Protein AF-A0A8G1VS84-F1 (afdb_monomer)

Organism: NCBI:txid1448319

Mean predicted aligned error: 12.12 Å

Solvent-accessible surface area (backbone atoms only — not comparable to full-atom values): 14771 Å² total; per-residue (Å²): 130,86,80,72,54,69,68,35,53,50,38,51,53,40,26,77,78,69,78,46,65,81,84,77,72,87,74,77,93,86,85,78,92,81,92,80,95,74,92,73,89,73,78,77,71,76,80,53,66,45,57,55,47,50,50,37,49,47,33,23,24,54,16,53,74,72,65,36,64,69,50,28,52,54,24,49,51,50,50,53,48,50,60,67,70,35,76,85,55,65,76,36,59,77,42,43,40,61,45,53,53,48,46,71,74,53,40,87,56,62,71,52,53,50,52,52,18,45,51,44,33,74,44,38,90,76,39,73,80,36,66,66,44,69,67,51,77,85,50,67,67,58,53,50,45,21,52,49,36,37,50,54,51,50,52,52,52,51,52,52,50,54,51,52,52,52,51,50,52,52,51,52,51,53,49,57,52,51,51,54,50,48,51,52,52,52,54,53,50,54,52,50,52,51,40,50,52,52,53,75,73,50,88,68,65,94,53,86,83,63,88,60,81,81,49,69,47,70,38,91,86,77,63,42,79,35,47,53,75,60,50,54,53,53,54,54,56,57,56,68,70,67,65,80,82,73,88,130

Structure (mmCIF, N/CA/C/O backbone):
data_AF-A0A8G1VS84-F1
#
_entry.id   AF-A0A8G1VS84-F1
#
loop_
_atom_site.group_PDB
_atom_site.id
_atom_site.type_symbol
_atom_site.label_atom_id
_atom_site.label_alt_id
_atom_site.label_comp_id
_atom_site.label_asym_id
_atom_site.label_entity_id
_atom_site.label_seq_id
_atom_site.pdbx_PDB_ins_code
_atom_site.Cartn_x
_atom_site.Cartn_y
_atom_site.Cartn_z
_atom_site.occupancy
_atom_site.B_iso_or_equiv
_atom_site.auth_seq_id
_atom_site.auth_comp_id
_atom_site.auth_asym_id
_atom_site.auth_atom_id
_atom_site.pdbx_PDB_model_num
ATOM 1 N N . MET A 1 1 ? 26.434 0.125 -33.623 1.00 40.19 1 MET A N 1
ATOM 2 C CA . MET A 1 1 ? 25.425 -0.830 -34.120 1.00 40.19 1 MET A CA 1
ATOM 3 C C . MET A 1 1 ? 24.884 -1.516 -32.894 1.00 40.19 1 MET A C 1
ATOM 5 O O . MET A 1 1 ? 25.667 -2.134 -32.181 1.00 40.19 1 MET A O 1
ATOM 9 N N . ASP A 1 2 ? 23.616 -1.275 -32.589 1.00 57.69 2 ASP A N 1
ATOM 10 C CA . ASP A 1 2 ? 23.022 -1.633 -31.305 1.00 57.69 2 ASP A CA 1
ATOM 11 C C . ASP A 1 2 ? 22.865 -3.150 -31.206 1.00 57.69 2 ASP A C 1
ATOM 13 O O . ASP A 1 2 ? 22.088 -3.771 -31.930 1.00 57.69 2 ASP A O 1
ATOM 17 N N . ASN A 1 3 ? 23.656 -3.760 -30.323 1.00 77.19 3 ASN A N 1
ATOM 18 C CA . ASN A 1 3 ? 23.590 -5.188 -30.045 1.00 77.19 3 ASN A CA 1
ATOM 19 C C . ASN A 1 3 ? 22.492 -5.434 -29.005 1.00 77.19 3 ASN A C 1
ATOM 21 O O . ASN A 1 3 ? 22.777 -5.644 -27.824 1.00 77.19 3 ASN A O 1
ATOM 25 N N . PHE A 1 4 ? 21.228 -5.385 -29.434 1.00 86.81 4 PHE A N 1
ATOM 26 C CA . PHE A 1 4 ? 20.127 -5.849 -28.593 1.00 86.81 4 PHE A CA 1
ATOM 27 C C . PHE A 1 4 ? 20.335 -7.320 -28.234 1.00 86.81 4 PHE A C 1
ATOM 29 O O . PHE A 1 4 ? 20.729 -8.137 -29.069 1.00 86.81 4 PHE A O 1
ATOM 36 N N . GLN A 1 5 ? 20.055 -7.672 -26.978 1.00 87.75 5 GLN A N 1
ATOM 37 C CA . GLN A 1 5 ? 20.167 -9.059 -26.546 1.00 87.75 5 GLN A CA 1
ATOM 38 C C . GLN A 1 5 ? 19.189 -9.943 -27.339 1.00 87.75 5 GLN A C 1
ATOM 40 O O . GLN A 1 5 ? 18.033 -9.544 -27.514 1.00 87.75 5 GLN A O 1
ATOM 45 N N . PRO A 1 6 ? 19.593 -11.159 -27.764 1.00 90.94 6 PRO A N 1
ATOM 46 C CA . PRO A 1 6 ? 18.734 -12.051 -28.545 1.00 90.94 6 PRO A CA 1
ATOM 47 C C . PRO A 1 6 ? 17.358 -12.299 -27.914 1.00 90.94 6 PRO A C 1
ATOM 49 O O . PRO A 1 6 ? 16.366 -12.403 -28.631 1.00 90.94 6 PRO A O 1
ATOM 52 N N . GLY A 1 7 ? 17.276 -12.329 -26.578 1.00 90.88 7 GLY A N 1
ATOM 53 C CA . GLY A 1 7 ? 16.010 -12.461 -25.851 1.00 90.88 7 GLY A CA 1
ATOM 54 C C . GLY A 1 7 ? 15.038 -11.299 -26.091 1.00 90.88 7 GLY A C 1
ATOM 55 O O . GLY A 1 7 ? 13.858 -11.534 -26.342 1.00 90.88 7 GLY A O 1
ATOM 56 N N . ALA A 1 8 ? 15.529 -10.055 -26.101 1.00 92.25 8 ALA A N 1
ATOM 57 C CA . ALA A 1 8 ? 14.705 -8.876 -26.373 1.00 92.25 8 ALA A CA 1
ATOM 58 C C . ALA A 1 8 ? 14.237 -8.840 -27.838 1.00 92.25 8 ALA A C 1
ATOM 60 O O . ALA A 1 8 ? 13.075 -8.544 -28.109 1.00 92.25 8 ALA A O 1
ATOM 61 N N . VAL A 1 9 ? 15.110 -9.227 -28.777 1.00 94.12 9 VAL A N 1
ATOM 62 C CA . VAL A 1 9 ? 14.760 -9.347 -30.204 1.00 94.12 9 VAL A CA 1
ATOM 63 C C . VAL A 1 9 ? 13.698 -10.426 -30.414 1.00 94.12 9 VAL A C 1
ATOM 65 O O . VAL A 1 9 ? 12.716 -10.200 -31.118 1.00 94.12 9 VAL A O 1
ATOM 68 N N . LYS A 1 10 ? 13.847 -11.586 -29.764 1.00 94.38 10 LYS A N 1
ATOM 69 C CA . LYS A 1 10 ? 12.850 -12.662 -29.811 1.00 94.38 10 LYS A CA 1
ATOM 70 C C . LYS A 1 10 ? 11.496 -12.188 -29.279 1.00 94.38 10 LYS A C 1
ATOM 72 O O . LYS A 1 10 ? 10.489 -12.454 -29.924 1.00 94.38 10 LYS A O 1
ATOM 77 N N . ALA A 1 11 ? 11.474 -11.469 -28.158 1.00 94.50 11 ALA A N 1
ATOM 78 C CA . ALA A 1 11 ? 10.245 -10.922 -27.583 1.00 94.50 11 ALA A CA 1
ATOM 79 C C . ALA A 1 11 ? 9.572 -9.885 -28.500 1.00 94.50 11 ALA A C 1
ATOM 81 O O . ALA A 1 11 ? 8.351 -9.903 -28.637 1.00 94.50 11 ALA A O 1
ATOM 82 N N . LEU A 1 12 ? 10.351 -9.026 -29.170 1.00 95.81 12 LEU A N 1
ATOM 83 C CA . LEU A 1 12 ? 9.831 -8.105 -30.185 1.00 95.81 12 LEU A CA 1
ATOM 84 C C . LEU A 1 12 ? 9.162 -8.868 -31.334 1.00 95.81 12 LEU A C 1
ATOM 86 O O . LEU A 1 12 ? 8.027 -8.568 -31.695 1.00 95.81 12 LEU A O 1
ATOM 90 N N . VAL A 1 13 ? 9.844 -9.873 -31.890 1.00 95.88 13 VAL A N 1
ATOM 91 C CA . VAL A 1 13 ? 9.295 -10.695 -32.977 1.00 95.88 13 VAL A CA 1
ATOM 92 C C . VAL A 1 13 ? 8.031 -11.421 -32.516 1.00 95.88 13 VAL A C 1
ATOM 94 O O . VAL A 1 13 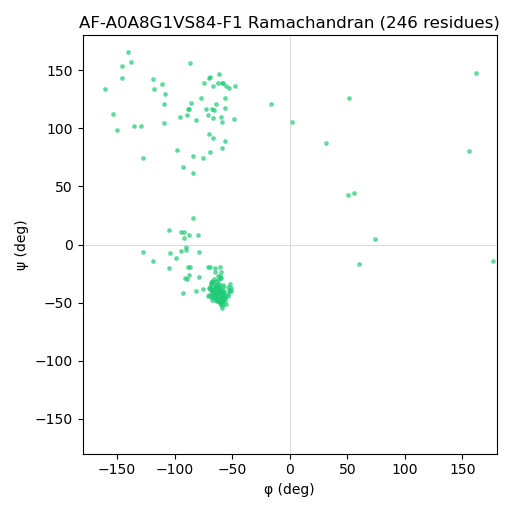? 7.011 -11.345 -33.191 1.00 95.88 13 VAL A O 1
ATOM 97 N N . GLU A 1 14 ? 8.062 -12.072 -31.353 1.00 95.38 14 GLU A N 1
ATOM 98 C CA . GLU A 1 14 ? 6.900 -12.750 -30.763 1.00 95.38 14 GLU A CA 1
ATOM 99 C C . GLU A 1 14 ? 5.695 -11.803 -30.654 1.00 95.38 14 GLU A C 1
ATOM 101 O O . GLU A 1 14 ? 4.588 -12.158 -31.072 1.00 95.38 14 GLU A O 1
ATOM 106 N N . TYR A 1 15 ? 5.925 -10.571 -30.192 1.00 96.94 15 TYR A N 1
ATOM 107 C CA . TYR A 1 15 ? 4.890 -9.551 -30.082 1.00 96.94 15 TYR A CA 1
ATOM 108 C C . TYR A 1 15 ? 4.288 -9.164 -31.431 1.00 96.94 15 TYR A C 1
ATOM 110 O O . TYR A 1 15 ? 3.067 -9.095 -31.552 1.00 96.94 15 TYR A O 1
ATOM 118 N N . LEU A 1 16 ? 5.113 -8.971 -32.463 1.00 96.06 16 LEU A N 1
ATOM 119 C CA . LEU A 1 16 ? 4.631 -8.613 -33.801 1.00 96.06 16 LEU A CA 1
ATOM 120 C C . LEU A 1 16 ? 3.733 -9.696 -34.422 1.00 96.06 16 LEU A C 1
ATOM 122 O O . LEU A 1 16 ? 2.829 -9.366 -35.187 1.00 96.06 16 LEU A O 1
ATOM 126 N N . TYR A 1 17 ? 3.955 -10.971 -34.090 1.00 96.38 17 TYR A N 1
ATOM 127 C CA . TYR A 1 17 ? 3.157 -12.081 -34.622 1.00 96.38 17 TYR A CA 1
ATOM 128 C C . TYR A 1 17 ? 1.946 -12.454 -33.762 1.00 96.38 17 TYR A C 1
ATOM 130 O O . TYR A 1 17 ? 0.961 -12.959 -34.299 1.00 96.38 17 TYR A O 1
ATOM 138 N N . THR A 1 18 ? 2.003 -12.246 -32.445 1.00 95.38 18 THR A N 1
ATOM 139 C CA . THR A 1 18 ? 0.983 -12.765 -31.512 1.00 95.38 18 THR A CA 1
ATOM 140 C C . THR A 1 18 ? 0.232 -11.683 -30.737 1.00 95.38 18 THR A C 1
ATOM 142 O O . THR A 1 18 ? -0.791 -11.975 -30.122 1.00 95.38 18 THR A O 1
ATOM 145 N N . GLY A 1 19 ? 0.721 -10.439 -30.740 1.00 92.88 19 GLY A N 1
ATOM 146 C CA . GLY A 1 19 ? 0.221 -9.356 -29.888 1.00 92.88 19 GLY A CA 1
ATOM 147 C C . GLY A 1 19 ? 0.629 -9.477 -28.413 1.00 92.88 19 GLY A C 1
ATOM 148 O O . GLY A 1 19 ? 0.201 -8.666 -27.594 1.00 92.88 19 GLY A O 1
ATOM 149 N N . GLY A 1 20 ? 1.450 -10.470 -28.059 1.00 91.12 20 GLY A N 1
ATOM 150 C CA . GLY A 1 20 ? 1.990 -10.678 -26.719 1.00 91.12 20 GLY A CA 1
ATOM 151 C C . GLY A 1 20 ? 3.447 -11.135 -26.759 1.00 91.12 20 GLY A C 1
ATOM 152 O O . GLY A 1 20 ? 3.970 -11.533 -27.789 1.00 91.12 20 GLY A O 1
ATOM 153 N N . TYR A 1 21 ? 4.126 -11.070 -25.623 1.00 91.25 21 TYR A N 1
ATOM 154 C CA . TYR A 1 21 ? 5.438 -11.696 -25.445 1.00 91.25 21 TYR A CA 1
ATOM 155 C C . TYR A 1 21 ? 5.458 -12.344 -24.067 1.00 91.25 21 TYR A C 1
ATOM 157 O O . TYR A 1 21 ? 4.672 -11.934 -23.210 1.00 91.25 21 TYR A O 1
ATOM 165 N N . GLY A 1 22 ? 6.299 -13.338 -23.791 1.00 75.31 22 GLY A N 1
ATOM 166 C CA . GLY A 1 22 ? 6.270 -13.944 -22.449 1.00 75.31 22 GLY A CA 1
ATOM 167 C C . GLY A 1 22 ? 7.181 -15.125 -22.185 1.00 75.31 22 GLY A C 1
ATOM 168 O O . GLY A 1 22 ? 7.420 -15.429 -21.020 1.00 75.31 22 GLY A O 1
ATOM 169 N N . SER A 1 23 ? 7.748 -15.743 -23.216 1.00 61.31 23 SER A N 1
ATOM 170 C CA . SER A 1 23 ? 8.717 -16.821 -23.033 1.00 61.31 23 SER A CA 1
ATOM 171 C C . SER A 1 23 ? 10.129 -16.267 -22.806 1.00 61.31 23 SER A C 1
ATOM 173 O O . SER A 1 23 ? 11.037 -16.538 -23.591 1.00 61.31 23 SER A O 1
ATOM 175 N N . LEU A 1 24 ? 10.331 -15.499 -21.729 1.00 63.31 24 LEU A N 1
ATOM 176 C CA . LEU A 1 24 ? 11.679 -15.117 -21.273 1.00 63.31 24 LEU A CA 1
ATOM 177 C C . LEU A 1 24 ? 12.372 -16.239 -20.478 1.00 63.31 24 LEU A C 1
ATOM 179 O O . LEU A 1 24 ? 13.451 -16.034 -19.938 1.00 63.31 24 LEU A O 1
ATOM 183 N N . SER A 1 25 ? 11.791 -17.445 -20.437 1.00 49.25 25 SER A N 1
ATOM 184 C CA . SER A 1 25 ? 12.472 -18.637 -19.935 1.00 49.25 25 SER A CA 1
ATOM 185 C C . SER A 1 25 ? 13.721 -18.910 -20.770 1.00 49.25 25 SER A C 1
ATOM 187 O O . SER A 1 25 ? 13.650 -19.289 -21.942 1.00 49.25 25 SER A O 1
ATOM 189 N N . THR A 1 26 ? 14.866 -18.695 -20.139 1.00 51.12 26 THR A N 1
ATOM 190 C CA . THR A 1 26 ? 16.193 -19.108 -20.572 1.00 51.12 26 THR A CA 1
ATOM 191 C C . THR A 1 26 ? 16.170 -20.583 -20.979 1.00 51.12 26 THR A C 1
ATOM 193 O O . THR A 1 26 ? 16.043 -21.468 -20.142 1.00 51.12 26 THR A O 1
ATOM 196 N N . SER A 1 27 ? 16.274 -20.852 -22.280 1.00 40.41 27 SER A N 1
ATOM 197 C CA . SER A 1 27 ? 16.895 -22.075 -22.797 1.00 40.41 27 SER A CA 1
ATOM 198 C C . SER A 1 27 ? 17.511 -21.779 -24.168 1.00 40.41 27 SER A C 1
ATOM 200 O O . SER A 1 27 ? 16.831 -21.597 -25.175 1.00 40.41 27 SER A O 1
ATOM 202 N N . ASP A 1 28 ? 18.819 -21.550 -24.101 1.00 41.84 28 ASP A N 1
ATOM 203 C CA . ASP A 1 28 ? 19.889 -22.174 -24.875 1.00 41.84 28 ASP A CA 1
ATOM 204 C C . ASP A 1 28 ? 19.827 -22.249 -26.407 1.00 41.84 28 ASP A C 1
ATOM 206 O O . ASP A 1 28 ? 18.935 -22.815 -27.032 1.00 41.84 28 ASP A O 1
ATOM 210 N N . ASN A 1 29 ? 20.915 -21.728 -26.986 1.00 47.56 29 ASN A N 1
ATOM 211 C CA . ASN A 1 29 ? 21.615 -22.207 -28.177 1.00 47.56 29 ASN A CA 1
ATOM 212 C C . ASN A 1 29 ? 20.995 -23.435 -28.863 1.00 47.56 29 ASN A C 1
ATOM 214 O O . ASN A 1 29 ? 21.228 -24.572 -28.460 1.00 47.56 29 ASN A O 1
ATOM 218 N N . ALA A 1 30 ? 20.336 -23.210 -29.997 1.00 38.06 30 ALA A N 1
ATOM 219 C CA . ALA A 1 30 ? 20.002 -24.273 -30.936 1.00 38.06 30 ALA A CA 1
ATOM 220 C C . ALA A 1 30 ? 20.484 -23.922 -32.349 1.00 38.06 30 ALA A C 1
ATOM 222 O O . ALA A 1 30 ? 19.699 -23.614 -33.240 1.00 38.06 30 ALA A O 1
ATOM 223 N N . VAL A 1 31 ? 21.800 -24.023 -32.552 1.00 42.06 31 VAL A N 1
ATOM 224 C CA . VAL A 1 31 ? 22.373 -24.508 -33.816 1.00 42.06 31 VAL A CA 1
ATOM 225 C C . VAL A 1 31 ? 23.491 -25.484 -33.453 1.00 42.06 31 VAL A C 1
ATOM 227 O O . VAL A 1 31 ? 24.576 -25.061 -33.068 1.00 42.06 31 VAL A O 1
ATOM 230 N N . GLY A 1 32 ? 23.230 -26.792 -33.551 1.00 37.03 32 GLY A N 1
ATOM 231 C CA . GLY A 1 32 ? 24.281 -27.804 -33.397 1.00 37.03 32 GLY A CA 1
ATOM 232 C C . GLY A 1 32 ? 23.808 -29.190 -32.964 1.00 37.03 32 GLY A C 1
ATOM 233 O O . GLY A 1 32 ? 23.907 -29.548 -31.803 1.00 37.03 32 GLY A O 1
ATOM 234 N N . VAL A 1 33 ? 23.311 -29.954 -33.934 1.00 43.44 33 VAL A N 1
ATOM 235 C CA . VAL A 1 33 ? 23.217 -31.426 -34.016 1.00 43.44 33 VAL A CA 1
ATOM 236 C C . VAL A 1 33 ? 24.100 -32.213 -33.020 1.00 43.44 33 VAL A C 1
ATOM 238 O O . VAL A 1 33 ? 25.320 -32.153 -33.117 1.00 43.44 33 VAL A O 1
ATOM 241 N N . SER A 1 34 ? 23.500 -33.045 -32.159 1.00 39.00 34 SER A N 1
ATOM 242 C CA . SER A 1 34 ? 23.641 -34.522 -32.142 1.00 39.00 34 SER A CA 1
ATOM 243 C C . SER A 1 34 ? 23.206 -35.125 -30.793 1.00 39.00 34 SER A C 1
ATOM 245 O O . SER A 1 34 ? 23.331 -34.516 -29.738 1.00 39.00 34 SER A O 1
ATOM 247 N N . GLN A 1 35 ? 22.658 -36.333 -30.865 1.00 48.06 35 GLN A N 1
ATOM 248 C CA . GLN A 1 35 ? 21.941 -37.079 -29.829 1.00 48.06 35 GLN A CA 1
ATOM 249 C C . GLN A 1 35 ? 22.852 -37.670 -28.737 1.00 48.06 35 GLN A C 1
ATOM 251 O O . GLN A 1 35 ? 23.825 -38.328 -29.083 1.00 48.06 35 GLN A O 1
ATOM 256 N N . THR A 1 36 ? 22.430 -37.597 -27.466 1.00 36.91 36 THR A N 1
ATOM 257 C CA . THR A 1 36 ? 22.561 -38.677 -26.455 1.00 36.91 36 THR A CA 1
ATOM 258 C C . THR A 1 36 ? 21.575 -38.451 -25.293 1.00 36.91 36 THR A C 1
ATOM 260 O O . THR A 1 36 ? 21.516 -37.330 -24.791 1.00 36.91 36 THR A O 1
ATOM 263 N N . PRO A 1 37 ? 20.828 -39.473 -24.822 1.00 46.97 37 PRO A N 1
ATOM 264 C CA . PRO A 1 37 ? 19.973 -39.373 -23.643 1.00 46.97 37 PRO A CA 1
ATOM 265 C C . PRO A 1 37 ? 20.716 -39.888 -22.401 1.00 46.97 37 PRO A C 1
ATOM 267 O O . PRO A 1 37 ? 20.966 -41.086 -22.271 1.00 46.97 37 PRO A O 1
ATOM 270 N N . SER A 1 38 ? 21.088 -38.999 -21.484 1.00 43.56 38 SER A N 1
ATOM 271 C CA . SER A 1 38 ? 21.491 -39.369 -20.122 1.00 43.56 38 SER A CA 1
ATOM 272 C C . SER A 1 38 ? 21.227 -38.203 -19.177 1.00 43.56 38 SER A C 1
ATOM 274 O O . SER A 1 38 ? 21.829 -37.143 -19.313 1.00 43.56 38 SER A O 1
ATOM 276 N N . ASP A 1 39 ? 20.268 -38.432 -18.283 1.00 48.09 39 ASP A N 1
ATOM 277 C CA . ASP A 1 39 ? 20.165 -37.931 -16.914 1.00 48.09 39 ASP A CA 1
ATOM 278 C C . ASP A 1 39 ? 20.760 -36.547 -16.635 1.00 48.09 39 ASP A C 1
ATOM 280 O O . ASP A 1 39 ? 21.879 -36.404 -16.148 1.00 48.09 39 ASP A O 1
ATOM 284 N N . LEU A 1 40 ? 19.942 -35.520 -16.856 1.00 44.22 40 LEU A N 1
ATOM 285 C CA . LEU A 1 40 ? 20.081 -34.237 -16.183 1.00 44.22 40 LEU A CA 1
ATOM 286 C C . LEU A 1 40 ? 18.715 -33.867 -15.610 1.00 44.22 40 LEU A C 1
ATOM 288 O O . LEU A 1 40 ? 17.821 -33.407 -16.321 1.00 44.22 40 LEU A O 1
ATOM 292 N N . GLU A 1 41 ? 18.565 -34.077 -14.303 1.00 45.75 41 GLU A N 1
ATOM 293 C CA . GLU A 1 41 ? 17.634 -33.312 -13.480 1.00 45.75 41 GLU A CA 1
ATOM 294 C C . GLU A 1 41 ? 18.027 -31.831 -13.590 1.00 45.75 41 GLU A C 1
ATOM 296 O O . GLU A 1 41 ? 18.757 -31.284 -12.766 1.00 45.75 41 GLU A O 1
ATOM 301 N N . SER A 1 42 ? 17.570 -31.168 -14.653 1.00 40.09 42 SER A N 1
ATOM 302 C CA . SER A 1 42 ? 17.511 -29.715 -14.706 1.00 40.09 42 SER A CA 1
ATOM 303 C C . SER A 1 42 ? 16.481 -29.280 -13.677 1.00 40.09 42 SER A C 1
ATOM 305 O O . SER A 1 42 ? 15.289 -29.180 -13.962 1.00 40.09 42 SER A O 1
ATOM 307 N N . SER A 1 43 ? 16.949 -29.010 -12.463 1.00 43.97 43 SER A N 1
ATOM 308 C CA . SER A 1 43 ? 16.277 -28.109 -11.541 1.00 43.97 43 SER A CA 1
ATOM 309 C C . SER A 1 43 ? 16.124 -26.764 -12.251 1.00 43.97 43 SER A C 1
ATOM 311 O O . SER A 1 43 ? 17.015 -25.916 -12.198 1.00 43.97 43 SER A O 1
ATOM 313 N N . SER A 1 44 ? 15.019 -26.593 -12.979 1.00 43.28 44 SER A N 1
ATOM 314 C CA . SER A 1 44 ? 14.625 -25.325 -13.575 1.00 43.28 44 SER A CA 1
ATOM 315 C C . SER A 1 44 ? 14.224 -24.396 -12.432 1.00 43.28 44 SER A C 1
ATOM 317 O O . SER A 1 44 ? 13.045 -24.264 -12.097 1.00 43.28 44 SER A O 1
ATOM 319 N N . SER A 1 45 ? 15.215 -23.809 -11.761 1.00 57.22 45 SER A N 1
ATOM 320 C CA . SER A 1 45 ? 14.974 -22.696 -10.856 1.00 57.22 45 SER A CA 1
ATOM 321 C C . SER A 1 45 ? 14.274 -21.624 -11.678 1.00 57.22 45 SER A C 1
ATOM 323 O O . SER A 1 45 ? 14.818 -21.164 -12.685 1.00 57.22 45 SER A O 1
ATOM 325 N N . SER A 1 46 ? 13.045 -21.284 -11.296 1.00 62.12 46 SER A N 1
ATOM 326 C CA . SER A 1 46 ? 12.323 -20.164 -11.889 1.00 62.12 46 SER A CA 1
ATOM 327 C C . SER A 1 46 ? 13.246 -18.941 -11.937 1.00 62.12 46 SER A C 1
ATOM 329 O O . SER A 1 46 ? 13.957 -18.709 -10.954 1.00 62.12 46 SER A O 1
ATOM 331 N N . PRO A 1 47 ? 13.275 -18.189 -13.050 1.00 67.56 47 PRO A N 1
ATOM 332 C CA . PRO A 1 47 ? 14.155 -17.036 -13.180 1.00 67.56 47 PRO A CA 1
ATOM 333 C C . PRO A 1 47 ? 13.926 -16.054 -12.028 1.00 67.56 47 PRO A C 1
ATOM 335 O O . PRO A 1 47 ? 12.783 -15.791 -11.652 1.00 67.56 47 PRO A O 1
ATOM 338 N N . ASP A 1 48 ? 15.025 -15.546 -11.469 1.00 84.12 48 ASP A N 1
ATOM 339 C CA . ASP A 1 48 ? 15.008 -14.568 -10.383 1.00 84.12 48 ASP A CA 1
ATOM 340 C C . ASP A 1 48 ? 14.235 -13.305 -10.807 1.00 84.12 48 ASP A C 1
ATOM 342 O O . ASP A 1 48 ? 14.374 -12.823 -11.938 1.00 84.12 48 ASP A O 1
ATOM 346 N N . THR A 1 49 ? 13.432 -12.758 -9.894 1.00 86.25 49 THR A N 1
ATOM 347 C CA . THR A 1 49 ? 12.608 -11.553 -10.077 1.00 86.25 49 THR A CA 1
ATOM 348 C C . THR A 1 49 ? 13.447 -10.385 -10.604 1.00 86.25 49 THR A C 1
ATOM 350 O O . THR A 1 49 ? 13.014 -9.665 -11.502 1.00 86.25 49 THR A O 1
ATOM 353 N N . ALA A 1 50 ? 14.683 -10.232 -10.118 1.00 86.44 50 ALA A N 1
ATOM 354 C CA . ALA A 1 50 ? 15.622 -9.225 -10.611 1.00 86.44 50 ALA A CA 1
ATOM 355 C C . ALA A 1 50 ? 15.953 -9.384 -12.107 1.00 86.44 50 ALA A C 1
ATOM 357 O O . ALA A 1 50 ? 16.003 -8.405 -12.854 1.00 86.44 50 ALA A O 1
ATOM 358 N N . THR A 1 51 ? 16.144 -10.626 -12.559 1.00 88.56 51 THR A N 1
ATOM 359 C CA . THR A 1 51 ? 16.454 -10.931 -13.964 1.00 88.56 51 THR A CA 1
ATOM 360 C C . THR A 1 51 ? 15.247 -10.638 -14.850 1.00 88.56 51 THR A C 1
ATOM 362 O O . THR A 1 51 ? 15.378 -9.980 -15.881 1.00 88.56 51 THR A O 1
ATOM 365 N N . LEU A 1 52 ? 14.052 -11.037 -14.402 1.00 90.00 52 LEU A N 1
ATOM 366 C CA . LEU A 1 52 ? 12.800 -10.752 -15.104 1.00 90.00 52 LEU A CA 1
ATOM 367 C C . LEU A 1 52 ? 12.540 -9.249 -15.255 1.00 90.00 52 LEU A C 1
ATOM 369 O O . LEU A 1 52 ? 12.094 -8.812 -16.320 1.00 90.00 52 LEU A O 1
ATOM 373 N N . LEU A 1 53 ? 12.844 -8.453 -14.223 1.00 90.56 53 LEU A N 1
ATOM 374 C CA . LEU A 1 53 ? 12.738 -6.995 -14.280 1.00 90.56 53 LEU A CA 1
ATOM 375 C C . LEU A 1 53 ? 13.617 -6.434 -15.403 1.00 90.56 53 LEU A C 1
ATOM 377 O O . LEU A 1 53 ? 13.114 -5.747 -16.294 1.00 90.56 53 LEU A O 1
ATOM 381 N N . LEU A 1 54 ? 14.910 -6.766 -15.391 1.00 90.31 54 LEU A N 1
ATOM 382 C CA . LEU A 1 54 ? 15.862 -6.278 -16.391 1.00 90.31 54 LEU A CA 1
ATOM 383 C C . LEU A 1 54 ? 15.486 -6.724 -17.808 1.00 90.31 54 LEU A C 1
ATOM 385 O O . LEU A 1 54 ? 15.593 -5.935 -18.748 1.00 90.31 54 LEU A O 1
ATOM 389 N N . ASP A 1 55 ? 15.000 -7.952 -17.978 1.00 91.50 55 ASP A N 1
ATOM 390 C CA . ASP A 1 55 ? 14.573 -8.437 -19.287 1.00 91.50 55 ASP A CA 1
ATOM 391 C C . ASP A 1 55 ? 13.339 -7.694 -19.803 1.00 91.50 55 ASP A C 1
ATOM 393 O O . ASP A 1 55 ? 13.307 -7.298 -20.968 1.00 91.50 55 ASP A O 1
ATOM 397 N N . HIS A 1 56 ? 12.344 -7.418 -18.955 1.00 93.25 56 HIS A N 1
ATOM 398 C CA . HIS A 1 56 ? 11.204 -6.593 -19.356 1.00 93.25 56 HIS A CA 1
ATOM 399 C C . HIS A 1 56 ? 11.604 -5.158 -19.706 1.00 93.25 56 HIS A C 1
ATOM 401 O O . HIS A 1 56 ? 11.051 -4.594 -20.648 1.00 93.25 56 HIS A O 1
ATOM 407 N N . MET A 1 57 ? 12.597 -4.584 -19.027 1.00 91.56 57 MET A N 1
ATOM 408 C CA . MET A 1 57 ? 13.111 -3.255 -19.369 1.00 91.56 57 MET A CA 1
ATOM 409 C C . MET A 1 57 ? 13.855 -3.241 -20.701 1.00 91.56 57 MET A C 1
ATOM 411 O O . MET A 1 57 ? 13.677 -2.319 -21.491 1.00 91.56 57 MET A O 1
ATOM 415 N N . ARG A 1 58 ? 14.629 -4.288 -21.006 1.00 92.62 58 ARG A N 1
ATOM 416 C CA . ARG A 1 58 ? 15.248 -4.455 -22.331 1.00 92.62 58 ARG A CA 1
ATOM 417 C C . ARG A 1 58 ? 14.198 -4.600 -23.430 1.00 92.62 58 ARG A C 1
ATOM 419 O O . ARG A 1 58 ? 14.377 -4.053 -24.514 1.00 92.62 58 ARG A O 1
ATOM 426 N N . VAL A 1 59 ? 13.104 -5.314 -23.152 1.00 94.25 59 VAL A N 1
ATOM 427 C CA . VAL A 1 59 ? 11.963 -5.418 -24.075 1.00 94.25 59 VAL A CA 1
ATOM 428 C C . VAL A 1 59 ? 11.259 -4.068 -24.249 1.00 94.25 59 VAL A C 1
ATOM 430 O O . VAL A 1 59 ? 10.873 -3.724 -25.364 1.00 94.25 59 VAL A O 1
ATOM 433 N N . ASN A 1 60 ? 11.133 -3.268 -23.188 1.00 95.00 60 ASN A N 1
ATOM 434 C CA . ASN A 1 60 ? 10.637 -1.900 -23.316 1.00 95.00 60 ASN A CA 1
ATOM 435 C C . ASN A 1 60 ? 11.570 -1.056 -24.202 1.00 95.00 60 ASN A C 1
ATOM 437 O O . ASN A 1 60 ? 11.094 -0.451 -25.154 1.00 95.00 60 ASN A O 1
ATOM 441 N N . ALA A 1 61 ? 12.882 -1.090 -23.954 1.00 92.88 61 ALA A N 1
ATOM 442 C CA . ALA A 1 61 ? 13.872 -0.313 -24.701 1.00 92.88 61 ALA A CA 1
ATOM 443 C C . ALA A 1 61 ? 13.913 -0.663 -26.200 1.00 92.88 61 ALA A C 1
ATOM 445 O O . ALA A 1 61 ? 13.952 0.229 -27.042 1.00 92.88 61 ALA A O 1
ATOM 446 N N . ILE A 1 62 ? 13.853 -1.951 -26.568 1.00 94.12 62 ILE A N 1
ATOM 447 C CA . ILE A 1 62 ? 13.771 -2.337 -27.989 1.00 94.12 62 ILE A CA 1
ATOM 448 C C . ILE A 1 62 ? 12.421 -1.930 -28.608 1.00 94.12 62 ILE A C 1
ATOM 450 O O . ILE A 1 62 ? 12.365 -1.578 -29.785 1.00 94.12 62 ILE A O 1
ATOM 454 N N . GLY A 1 63 ? 11.339 -1.946 -27.821 1.00 94.25 63 GLY A N 1
ATOM 455 C CA . GLY A 1 63 ? 10.036 -1.427 -28.230 1.00 94.25 63 GLY A CA 1
ATOM 456 C C . GLY A 1 63 ? 10.070 0.075 -28.507 1.00 94.25 63 GLY A C 1
ATOM 457 O O . GLY A 1 63 ? 9.533 0.499 -29.523 1.00 94.25 63 GLY A O 1
ATOM 458 N N . ASP A 1 64 ? 10.743 0.851 -27.658 1.00 94.19 64 ASP A N 1
ATOM 459 C CA . ASP A 1 64 ? 10.953 2.294 -27.828 1.00 94.19 64 ASP A CA 1
ATOM 460 C C . ASP A 1 64 ? 11.778 2.593 -29.085 1.00 94.19 64 ASP A C 1
ATOM 462 O O . ASP A 1 64 ? 11.348 3.349 -29.957 1.00 94.19 64 ASP A O 1
ATOM 466 N N . TYR A 1 65 ? 12.899 1.887 -29.262 1.00 93.69 65 TYR A N 1
ATOM 467 C CA . TYR A 1 65 ? 13.778 2.045 -30.423 1.00 93.69 65 TYR A CA 1
ATOM 468 C C . TYR A 1 65 ? 13.057 1.841 -31.765 1.00 93.69 65 TYR A C 1
ATOM 470 O O . TYR A 1 65 ? 13.242 2.620 -32.700 1.00 93.69 65 TYR A O 1
ATOM 478 N N . TYR A 1 66 ? 12.229 0.796 -31.869 1.00 94.94 66 TYR A N 1
ATOM 479 C CA . TYR A 1 66 ? 11.453 0.500 -33.080 1.00 94.94 66 TYR A CA 1
ATOM 480 C C . TYR A 1 66 ? 10.049 1.126 -33.085 1.00 94.94 66 TYR A C 1
ATOM 482 O O . TYR A 1 66 ? 9.282 0.857 -34.009 1.00 94.94 66 TYR A O 1
ATOM 490 N N . GLN A 1 67 ? 9.711 1.952 -32.088 1.00 95.19 67 GLN A N 1
ATOM 491 C CA . GLN A 1 67 ? 8.424 2.647 -31.959 1.00 95.19 67 GLN A CA 1
ATOM 492 C C . GLN A 1 67 ? 7.209 1.700 -31.978 1.00 95.19 67 GLN A C 1
ATOM 494 O O . GLN A 1 67 ? 6.198 1.938 -32.638 1.00 95.19 67 GLN A O 1
ATOM 499 N N . VAL A 1 68 ? 7.309 0.587 -31.248 1.00 96.56 68 VAL A N 1
ATOM 500 C CA . VAL A 1 68 ? 6.232 -0.398 -31.080 1.00 96.56 68 VAL A CA 1
ATOM 501 C C . VAL A 1 68 ? 5.505 -0.135 -29.758 1.00 96.56 68 VAL A C 1
ATOM 503 O O . VAL A 1 68 ? 5.746 -0.799 -28.747 1.00 96.56 68 VAL A O 1
ATOM 506 N N . ASP A 1 69 ? 4.579 0.827 -29.769 1.00 95.75 69 ASP A N 1
ATOM 507 C CA . ASP A 1 69 ? 3.849 1.306 -28.578 1.00 95.75 69 ASP A CA 1
ATOM 508 C C . ASP A 1 69 ? 3.176 0.195 -27.766 1.00 95.75 69 ASP A C 1
ATOM 510 O O . ASP A 1 69 ? 3.192 0.186 -26.529 1.00 95.75 69 ASP A O 1
ATOM 514 N N . GLY A 1 70 ? 2.594 -0.780 -28.465 1.00 95.75 70 GLY A N 1
ATOM 515 C CA . GLY A 1 70 ? 1.933 -1.914 -27.834 1.00 95.75 70 GLY A CA 1
ATOM 516 C C . GLY A 1 70 ? 2.899 -2.790 -27.026 1.00 95.75 70 GLY A C 1
ATOM 517 O O . GLY A 1 70 ? 2.546 -3.254 -25.939 1.00 95.75 70 GLY A O 1
ATOM 518 N N . LEU A 1 71 ? 4.135 -2.961 -27.507 1.00 95.75 71 LEU A N 1
ATOM 519 C CA . LEU A 1 71 ? 5.171 -3.731 -26.818 1.00 95.75 71 LEU A CA 1
ATOM 520 C C . LEU A 1 71 ? 5.670 -2.986 -25.581 1.00 95.75 71 LEU A C 1
ATOM 522 O O . LEU A 1 71 ? 5.772 -3.579 -24.508 1.00 95.75 71 LEU A O 1
ATOM 526 N N . MET A 1 72 ? 5.915 -1.680 -25.714 1.00 95.19 72 MET A N 1
ATOM 527 C CA . MET A 1 72 ? 6.280 -0.821 -24.588 1.00 95.19 72 MET A CA 1
ATOM 528 C C . MET A 1 72 ? 5.224 -0.862 -23.481 1.00 95.19 72 MET A C 1
ATOM 530 O O . MET A 1 72 ? 5.547 -1.042 -22.306 1.00 95.19 72 MET A O 1
ATOM 534 N N . THR A 1 73 ? 3.949 -0.759 -23.864 1.00 95.12 73 THR A N 1
ATOM 535 C CA . THR A 1 73 ? 2.813 -0.828 -22.939 1.00 95.12 73 THR A CA 1
ATOM 536 C C . THR A 1 73 ? 2.742 -2.186 -22.248 1.00 95.12 73 THR A C 1
ATOM 538 O O . THR A 1 73 ? 2.625 -2.246 -21.022 1.00 95.12 73 THR A O 1
ATOM 541 N N . ALA A 1 74 ? 2.863 -3.280 -23.006 1.00 94.75 74 ALA A N 1
ATOM 542 C CA . ALA A 1 74 ? 2.873 -4.631 -22.454 1.00 94.75 74 ALA A CA 1
ATOM 543 C C . ALA A 1 74 ? 4.044 -4.835 -21.477 1.00 94.75 74 ALA A C 1
ATOM 545 O O . ALA A 1 74 ? 3.872 -5.448 -20.422 1.00 94.75 74 ALA A O 1
ATOM 546 N N . ALA A 1 75 ? 5.217 -4.277 -21.783 1.00 94.75 75 ALA A N 1
ATOM 547 C CA . ALA A 1 75 ? 6.375 -4.343 -20.902 1.00 94.75 75 ALA A CA 1
ATOM 548 C C . ALA A 1 75 ? 6.186 -3.562 -19.609 1.00 94.75 75 ALA A C 1
ATOM 550 O O . ALA A 1 75 ? 6.406 -4.104 -18.525 1.00 94.75 75 ALA A O 1
ATOM 551 N N . ASN A 1 76 ? 5.672 -2.341 -19.705 1.00 94.56 76 ASN A N 1
ATOM 552 C CA . ASN A 1 76 ? 5.350 -1.516 -18.548 1.00 94.56 76 ASN A CA 1
ATOM 553 C C . ASN A 1 76 ? 4.322 -2.199 -17.631 1.00 94.56 76 ASN A C 1
ATOM 555 O O . ASN A 1 76 ? 4.481 -2.193 -16.411 1.00 94.56 76 ASN A O 1
ATOM 559 N N . GLN A 1 77 ? 3.300 -2.849 -18.197 1.00 94.19 77 GLN A N 1
ATOM 560 C CA . GLN A 1 77 ? 2.319 -3.620 -17.424 1.00 94.19 77 GLN A CA 1
ATOM 561 C C . GLN A 1 77 ? 2.959 -4.790 -16.674 1.00 94.19 77 GLN A C 1
ATOM 563 O O . GLN A 1 77 ? 2.649 -5.015 -15.504 1.00 94.19 77 GLN A O 1
ATOM 568 N N . LYS A 1 78 ? 3.876 -5.519 -17.313 1.00 92.75 78 LYS A N 1
ATOM 569 C CA . LYS A 1 78 ? 4.571 -6.636 -16.665 1.00 92.75 78 LYS A CA 1
ATOM 570 C C . LYS A 1 78 ? 5.528 -6.187 -15.573 1.00 92.75 78 LYS A C 1
ATOM 572 O O . LYS A 1 78 ? 5.596 -6.850 -14.546 1.00 92.75 78 LYS A O 1
ATOM 577 N N . ILE A 1 79 ? 6.211 -5.058 -15.753 1.00 91.94 79 ILE A N 1
ATOM 578 C CA . ILE A 1 79 ? 7.067 -4.458 -14.719 1.00 91.94 79 ILE A CA 1
ATOM 579 C C . ILE A 1 79 ? 6.226 -4.058 -13.501 1.00 91.94 79 ILE A C 1
ATOM 581 O O . ILE A 1 79 ? 6.579 -4.406 -12.374 1.00 91.94 79 ILE A O 1
ATOM 585 N N . LYS A 1 80 ? 5.070 -3.410 -13.720 1.00 91.50 80 LYS A N 1
ATOM 586 C CA . LYS A 1 80 ? 4.114 -3.097 -12.643 1.00 91.50 80 LYS A CA 1
ATOM 587 C C . LYS A 1 80 ? 3.649 -4.357 -11.914 1.00 91.50 80 LYS A C 1
ATOM 589 O O . LYS A 1 80 ? 3.714 -4.416 -10.689 1.00 91.50 80 LYS A O 1
ATOM 594 N N . HIS A 1 81 ? 3.234 -5.378 -12.662 1.00 90.12 81 HIS A N 1
ATOM 595 C CA . HIS A 1 81 ? 2.771 -6.635 -12.082 1.00 90.12 81 HIS A CA 1
ATOM 596 C C . HIS A 1 81 ? 3.870 -7.342 -11.280 1.00 90.12 81 HIS A C 1
ATOM 598 O O . HIS A 1 81 ? 3.609 -7.839 -10.186 1.00 90.12 81 HIS A O 1
ATOM 604 N N . LEU A 1 82 ? 5.102 -7.372 -11.798 1.00 88.75 82 LEU A N 1
ATOM 605 C CA . LEU A 1 82 ? 6.248 -7.964 -11.112 1.00 88.75 82 LEU A CA 1
ATOM 606 C C . LEU A 1 82 ? 6.415 -7.326 -9.729 1.00 88.75 82 LEU A C 1
ATOM 608 O O . LEU A 1 82 ? 6.374 -8.041 -8.732 1.00 88.75 82 LEU A O 1
ATOM 612 N N . HIS A 1 83 ? 6.442 -5.992 -9.678 1.00 85.81 83 HIS A N 1
ATOM 613 C CA . HIS A 1 83 ? 6.526 -5.218 -8.441 1.00 85.81 83 HIS A CA 1
ATOM 614 C C . HIS A 1 83 ? 5.360 -5.489 -7.468 1.00 85.81 83 HIS A C 1
ATOM 616 O O . HIS A 1 83 ? 5.561 -5.655 -6.263 1.00 85.81 83 HIS A O 1
ATOM 622 N N . GLU A 1 84 ? 4.124 -5.549 -7.969 1.00 87.62 84 GLU A N 1
ATOM 623 C CA . GLU A 1 84 ? 2.938 -5.800 -7.140 1.00 87.62 84 GLU A CA 1
ATOM 624 C C . GLU A 1 84 ? 2.892 -7.225 -6.573 1.00 87.62 84 GLU A C 1
ATOM 626 O O . GLU A 1 84 ? 2.426 -7.424 -5.446 1.00 87.62 84 GLU A O 1
ATOM 631 N N . SER A 1 85 ? 3.385 -8.202 -7.336 1.00 84.56 85 SER A N 1
ATOM 632 C CA . SER A 1 85 ? 3.440 -9.614 -6.947 1.00 84.56 85 SER A CA 1
ATOM 633 C C . SER A 1 85 ? 4.598 -9.926 -5.990 1.00 84.56 85 SER A C 1
ATOM 635 O O . SER A 1 85 ? 4.471 -10.798 -5.131 1.00 84.56 85 SER A O 1
ATOM 637 N N . SER A 1 86 ? 5.691 -9.161 -6.052 1.00 77.56 86 SER A N 1
ATOM 638 C CA . SER A 1 86 ? 6.904 -9.350 -5.248 1.00 77.56 86 SER A CA 1
ATOM 639 C C . SER A 1 86 ? 6.838 -8.725 -3.846 1.00 77.56 86 SER A C 1
ATOM 641 O O . SER A 1 86 ? 7.866 -8.439 -3.244 1.00 77.56 86 SER A O 1
ATOM 643 N N . LYS A 1 87 ? 5.649 -8.488 -3.274 1.00 75.56 87 LYS A N 1
ATOM 644 C CA . LYS A 1 87 ? 5.530 -7.849 -1.942 1.00 75.56 87 LYS A CA 1
ATOM 645 C C . LYS A 1 87 ? 6.230 -8.624 -0.818 1.00 75.56 87 LYS A C 1
ATOM 647 O O . LYS A 1 87 ? 6.638 -8.012 0.166 1.00 75.56 87 LYS A O 1
ATOM 652 N N . ALA A 1 88 ? 6.340 -9.946 -0.948 1.00 74.12 88 ALA A N 1
ATOM 653 C CA . ALA A 1 88 ? 7.011 -10.804 0.029 1.00 74.12 88 ALA A CA 1
ATOM 654 C C . ALA A 1 88 ? 8.514 -10.982 -0.249 1.00 74.12 88 ALA A C 1
ATOM 656 O O . ALA A 1 88 ? 9.282 -11.159 0.694 1.00 74.12 88 ALA A O 1
ATOM 657 N N . ASP A 1 89 ? 8.930 -10.916 -1.517 1.00 80.50 89 ASP A N 1
ATOM 658 C CA . ASP A 1 89 ? 10.319 -11.091 -1.942 1.00 80.50 89 ASP A CA 1
ATOM 659 C C . ASP A 1 89 ? 10.912 -9.757 -2.415 1.00 80.50 89 ASP A C 1
ATOM 661 O O . ASP A 1 89 ? 10.622 -9.273 -3.508 1.00 80.50 89 ASP A O 1
ATOM 665 N N . LYS A 1 90 ? 11.757 -9.158 -1.571 1.00 82.38 90 LYS A N 1
ATOM 666 C CA . LYS A 1 90 ? 12.437 -7.884 -1.847 1.00 82.38 90 LYS A CA 1
ATOM 667 C C . LYS A 1 90 ? 13.814 -8.055 -2.498 1.00 82.38 90 LYS A C 1
ATOM 669 O O . LYS A 1 90 ? 14.554 -7.078 -2.588 1.00 82.38 90 LYS A O 1
ATOM 674 N N . SER A 1 91 ? 14.167 -9.261 -2.948 1.00 82.56 91 SER A N 1
ATOM 675 C CA . SER A 1 91 ? 15.440 -9.553 -3.627 1.00 82.56 91 SER A CA 1
ATOM 676 C C . SER A 1 91 ? 15.738 -8.589 -4.787 1.00 82.56 91 SER A C 1
ATOM 678 O O . SER A 1 91 ? 16.855 -8.092 -4.915 1.00 82.56 91 SER A O 1
ATOM 680 N N . TRP A 1 92 ? 14.716 -8.233 -5.569 1.00 85.50 92 TRP A N 1
ATOM 681 C CA . TRP A 1 92 ? 14.827 -7.346 -6.731 1.00 85.50 92 TRP A CA 1
ATOM 682 C C . TRP A 1 92 ? 15.132 -5.879 -6.385 1.00 85.50 92 TRP A C 1
ATOM 684 O O . TRP A 1 92 ? 15.609 -5.146 -7.251 1.00 85.50 92 TRP A O 1
ATOM 694 N N . VAL A 1 93 ? 14.889 -5.430 -5.144 1.00 88.25 93 VAL A N 1
ATOM 695 C CA . VAL A 1 93 ? 15.116 -4.029 -4.730 1.00 88.25 93 VAL A CA 1
ATOM 696 C C . VAL A 1 93 ? 16.592 -3.654 -4.877 1.00 88.25 93 VAL A C 1
ATOM 698 O O . VAL A 1 93 ? 16.910 -2.535 -5.273 1.00 88.25 93 VAL A O 1
ATOM 701 N N . ALA A 1 94 ? 17.498 -4.608 -4.642 1.00 87.31 94 ALA A N 1
ATOM 702 C CA . ALA A 1 94 ? 18.933 -4.416 -4.841 1.00 87.31 94 ALA A CA 1
ATOM 703 C C . ALA A 1 94 ? 19.310 -4.187 -6.317 1.00 87.31 94 ALA A C 1
ATOM 705 O O . ALA A 1 94 ? 20.328 -3.567 -6.598 1.00 87.31 94 ALA A O 1
ATOM 706 N N . SER A 1 95 ? 18.486 -4.648 -7.262 1.00 89.25 95 SER A N 1
ATOM 707 C CA . SER A 1 95 ? 18.691 -4.461 -8.705 1.00 89.25 95 SER A CA 1
ATOM 708 C C . SER A 1 95 ? 18.045 -3.186 -9.248 1.00 89.25 95 SER A C 1
ATOM 710 O O . SER A 1 95 ? 18.224 -2.856 -10.422 1.00 89.25 95 SER A O 1
ATOM 712 N N . LEU A 1 96 ? 17.303 -2.453 -8.413 1.00 90.56 96 LEU A N 1
ATOM 713 C CA . LEU A 1 96 ? 16.624 -1.225 -8.810 1.00 90.56 96 LEU A CA 1
ATOM 714 C C . LEU A 1 96 ? 17.589 -0.126 -9.298 1.00 90.56 96 LEU A C 1
ATOM 716 O O . LEU A 1 96 ? 17.271 0.495 -10.310 1.00 90.56 96 LEU A O 1
ATOM 720 N N . PRO A 1 97 ? 18.777 0.101 -8.697 1.00 90.50 97 PRO A N 1
ATOM 721 C CA . PRO A 1 97 ? 19.738 1.067 -9.236 1.00 90.50 97 PRO A CA 1
ATOM 722 C C . PRO A 1 97 ? 20.175 0.733 -10.668 1.00 90.50 97 PRO A C 1
ATOM 724 O O . PRO A 1 97 ? 20.144 1.591 -11.549 1.00 90.50 97 PRO A O 1
ATOM 727 N N . THR A 1 98 ? 20.491 -0.539 -10.933 1.00 90.06 98 THR A N 1
ATOM 728 C CA . THR A 1 98 ? 20.843 -1.020 -12.277 1.00 90.06 98 THR A CA 1
ATOM 729 C C . THR A 1 98 ? 19.687 -0.852 -13.260 1.00 90.06 98 THR A C 1
ATOM 731 O O . THR A 1 98 ? 19.899 -0.440 -14.399 1.00 90.06 98 THR A O 1
ATOM 734 N N . ALA A 1 99 ? 18.460 -1.144 -12.823 1.00 90.50 99 ALA A N 1
ATOM 735 C CA . ALA A 1 99 ? 17.253 -0.924 -13.607 1.00 90.50 99 ALA A CA 1
ATOM 736 C C . ALA A 1 99 ? 17.088 0.560 -13.974 1.00 90.50 99 ALA A C 1
ATOM 738 O O . ALA A 1 99 ? 16.959 0.888 -15.150 1.00 90.50 99 ALA A O 1
ATOM 739 N N . ILE A 1 100 ? 17.160 1.468 -12.999 1.00 91.19 100 ILE A N 1
ATOM 740 C CA . ILE A 1 100 ? 17.055 2.917 -13.227 1.00 91.19 100 ILE A CA 1
ATOM 741 C C . ILE A 1 100 ? 18.107 3.381 -14.233 1.00 91.19 100 ILE A C 1
ATOM 743 O O . ILE A 1 100 ? 17.766 4.055 -15.203 1.00 91.19 100 ILE A O 1
ATOM 747 N N . TRP A 1 101 ? 19.363 2.967 -14.046 1.00 89.62 101 TRP A N 1
ATOM 748 C CA . TRP A 1 101 ? 20.445 3.307 -14.964 1.00 89.62 101 TRP A CA 1
ATOM 749 C C . TRP A 1 101 ? 20.170 2.816 -16.392 1.00 89.62 101 TRP A C 1
ATOM 751 O O . TRP A 1 101 ? 20.353 3.569 -17.350 1.00 89.62 101 TRP A O 1
ATOM 761 N N . LEU A 1 102 ? 19.673 1.582 -16.544 1.00 88.12 102 LEU A N 1
ATOM 762 C CA . LEU A 1 102 ? 19.307 1.020 -17.845 1.00 88.12 102 LEU A CA 1
ATOM 763 C C . LEU A 1 102 ? 18.167 1.814 -18.498 1.00 88.12 102 LEU A C 1
ATOM 765 O O . LEU A 1 102 ? 18.249 2.118 -19.683 1.00 88.12 102 LEU A O 1
ATOM 769 N N . ALA A 1 103 ? 17.115 2.156 -17.748 1.00 90.06 103 ALA A N 1
ATOM 770 C CA . ALA A 1 103 ? 15.994 2.926 -18.286 1.00 90.06 103 ALA A CA 1
ATOM 771 C C . ALA A 1 103 ? 16.453 4.292 -18.793 1.00 90.06 103 ALA A C 1
ATOM 773 O O . ALA A 1 103 ? 16.198 4.647 -19.937 1.00 90.06 103 ALA A O 1
ATOM 774 N N . ILE A 1 104 ? 17.205 5.004 -17.960 1.00 88.94 104 ILE A N 1
ATOM 775 C CA . ILE A 1 104 ? 17.778 6.308 -18.282 1.00 88.94 104 ILE A CA 1
ATOM 776 C C . ILE A 1 104 ? 18.664 6.249 -19.536 1.00 88.94 104 ILE A C 1
ATOM 778 O O . ILE A 1 104 ? 18.646 7.163 -20.356 1.00 88.94 104 ILE A O 1
ATOM 782 N N . SER A 1 105 ? 19.449 5.181 -19.683 1.00 86.69 105 SER A N 1
ATOM 783 C CA . SER A 1 105 ? 20.448 5.074 -20.749 1.00 86.69 105 SER A CA 1
ATOM 784 C C . SER A 1 105 ? 19.894 4.526 -22.065 1.00 86.69 105 SER A C 1
ATOM 786 O O . SER A 1 105 ? 20.552 4.654 -23.096 1.00 86.69 105 SER A O 1
ATOM 788 N N . CYS A 1 106 ? 18.744 3.846 -22.044 1.00 84.00 106 CYS A N 1
ATOM 789 C CA . CYS A 1 106 ? 18.296 3.027 -23.175 1.00 84.00 106 CYS A CA 1
ATOM 790 C C . CYS A 1 106 ? 16.877 3.319 -23.665 1.00 84.00 106 CYS A C 1
ATOM 792 O O . CYS A 1 106 ? 16.484 2.725 -24.667 1.00 84.00 106 CYS A O 1
ATOM 794 N N . THR A 1 107 ? 16.100 4.168 -22.993 1.00 83.19 107 THR A N 1
ATOM 795 C CA . THR A 1 107 ? 14.730 4.471 -23.422 1.00 83.19 107 THR A CA 1
ATOM 796 C C . THR A 1 107 ? 14.343 5.917 -23.131 1.00 83.19 107 THR A C 1
ATOM 798 O O . THR A 1 107 ? 14.725 6.480 -22.108 1.00 83.19 107 THR A O 1
ATOM 801 N N . ALA A 1 108 ? 13.564 6.509 -24.035 1.00 84.81 108 ALA A N 1
ATOM 802 C CA . ALA A 1 108 ? 12.873 7.782 -23.833 1.00 84.81 108 ALA A CA 1
ATOM 803 C C . ALA A 1 108 ? 11.429 7.573 -23.331 1.00 84.81 108 ALA A C 1
ATOM 805 O O . ALA A 1 108 ? 10.619 8.501 -23.313 1.00 84.81 108 ALA A O 1
ATOM 806 N N . ASN A 1 109 ? 11.075 6.344 -22.939 1.00 87.94 109 ASN A N 1
ATOM 807 C CA . ASN A 1 109 ? 9.745 6.009 -22.451 1.00 87.94 109 ASN A CA 1
ATOM 808 C C . ASN A 1 109 ? 9.486 6.624 -21.068 1.00 87.94 109 ASN A C 1
ATOM 810 O O . ASN A 1 109 ? 9.775 6.026 -20.027 1.00 87.94 109 ASN A O 1
ATOM 814 N N . GLU A 1 110 ? 8.852 7.795 -21.070 1.00 90.31 110 GLU A N 1
ATOM 815 C CA . GLU A 1 110 ? 8.434 8.510 -19.859 1.00 90.31 110 GLU A CA 1
ATOM 816 C C . GLU A 1 110 ? 7.592 7.650 -18.913 1.00 90.31 110 GLU A C 1
ATOM 818 O O . GLU A 1 110 ? 7.767 7.712 -17.697 1.00 90.31 110 GLU A O 1
ATOM 823 N N . GLY A 1 111 ? 6.738 6.781 -19.462 1.00 91.25 111 GLY A N 1
ATOM 824 C CA . GLY A 1 111 ? 5.902 5.882 -18.671 1.00 91.25 111 GLY A CA 1
ATOM 825 C C . GLY A 1 111 ? 6.704 4.835 -17.894 1.00 91.25 111 GLY A C 1
ATOM 826 O O . GLY A 1 111 ? 6.305 4.465 -16.792 1.00 91.25 111 GLY A O 1
ATOM 827 N N . LEU A 1 112 ? 7.838 4.361 -18.423 1.00 92.56 112 LEU A N 1
ATOM 828 C CA . LEU A 1 112 ? 8.743 3.480 -17.684 1.00 92.56 112 LEU A CA 1
ATOM 829 C C . LEU A 1 112 ? 9.442 4.247 -16.559 1.00 92.56 112 LEU A C 1
ATOM 831 O O . LEU A 1 112 ? 9.533 3.739 -15.440 1.00 92.56 112 LEU A O 1
ATOM 835 N N . LEU A 1 113 ? 9.901 5.469 -16.838 1.00 92.19 113 LEU A N 1
ATOM 836 C CA . LEU A 1 113 ? 10.526 6.328 -15.831 1.00 92.19 113 LEU A CA 1
ATOM 837 C C . LEU A 1 113 ? 9.551 6.677 -14.700 1.00 92.19 113 LEU A C 1
ATOM 839 O O . LEU A 1 113 ? 9.956 6.650 -13.540 1.00 92.19 113 LEU A O 1
ATOM 843 N N . ASP A 1 114 ? 8.274 6.923 -15.007 1.00 93.19 114 ASP A N 1
ATOM 844 C CA . ASP A 1 114 ? 7.219 7.136 -14.007 1.00 93.19 114 ASP A CA 1
ATOM 845 C C . ASP A 1 114 ? 7.055 5.919 -13.089 1.00 93.19 114 ASP A C 1
ATOM 847 O O . ASP A 1 114 ? 7.029 6.056 -11.866 1.00 93.19 114 ASP A O 1
ATOM 851 N N . ILE A 1 115 ? 7.006 4.712 -13.668 1.00 93.88 115 ILE A N 1
ATOM 852 C CA . ILE A 1 115 ? 6.896 3.458 -12.907 1.00 93.88 115 ILE A CA 1
ATOM 853 C C . ILE A 1 115 ? 8.096 3.291 -11.980 1.00 93.88 115 ILE A C 1
ATOM 855 O O . ILE A 1 115 ? 7.927 3.026 -10.790 1.00 93.88 115 ILE A O 1
ATOM 859 N N . LEU A 1 116 ? 9.312 3.446 -12.506 1.00 93.19 116 LEU A N 1
ATOM 860 C CA . LEU A 1 116 ? 10.519 3.303 -11.699 1.00 93.19 116 LEU A CA 1
ATOM 861 C C . LEU A 1 116 ? 10.596 4.375 -10.619 1.00 93.19 116 LEU A C 1
ATOM 863 O O . LEU A 1 116 ? 10.994 4.054 -9.504 1.00 93.19 116 LEU A O 1
ATOM 867 N N . ALA A 1 117 ? 10.191 5.612 -10.902 1.00 93.81 117 ALA A N 1
ATOM 868 C CA . ALA A 1 117 ? 10.182 6.683 -9.917 1.00 93.81 117 ALA A CA 1
ATOM 869 C C . ALA A 1 117 ? 9.191 6.402 -8.778 1.00 93.81 117 ALA A C 1
ATOM 871 O O . ALA A 1 117 ? 9.546 6.557 -7.610 1.00 93.81 117 ALA A O 1
ATOM 872 N N . GLU A 1 118 ? 7.987 5.917 -9.095 1.00 93.56 118 GLU A N 1
ATOM 873 C CA . GLU A 1 118 ? 6.986 5.506 -8.105 1.00 93.56 118 GLU A CA 1
ATOM 874 C C . GLU A 1 118 ? 7.511 4.366 -7.215 1.00 93.56 118 GLU A C 1
ATOM 876 O O . GLU A 1 118 ? 7.389 4.402 -5.987 1.00 93.56 118 GLU A O 1
ATOM 881 N N . VAL A 1 119 ? 8.130 3.355 -7.827 1.00 92.44 119 VAL A N 1
ATOM 882 C CA . VAL A 1 119 ? 8.726 2.213 -7.120 1.00 92.44 119 VAL A CA 1
ATOM 883 C C . VAL A 1 119 ? 9.900 2.660 -6.240 1.00 92.44 119 VAL A C 1
ATOM 885 O O . VAL A 1 119 ? 9.976 2.303 -5.064 1.00 92.44 119 VAL A O 1
ATOM 888 N N . THR A 1 120 ? 10.771 3.512 -6.778 1.00 92.94 120 THR A N 1
ATOM 889 C CA . THR A 1 120 ? 11.911 4.113 -6.070 1.00 92.94 120 THR A CA 1
ATOM 890 C C . THR A 1 120 ? 11.435 4.923 -4.875 1.00 92.94 120 THR A C 1
ATOM 892 O O . THR A 1 120 ? 11.980 4.771 -3.791 1.00 92.94 120 THR A O 1
ATOM 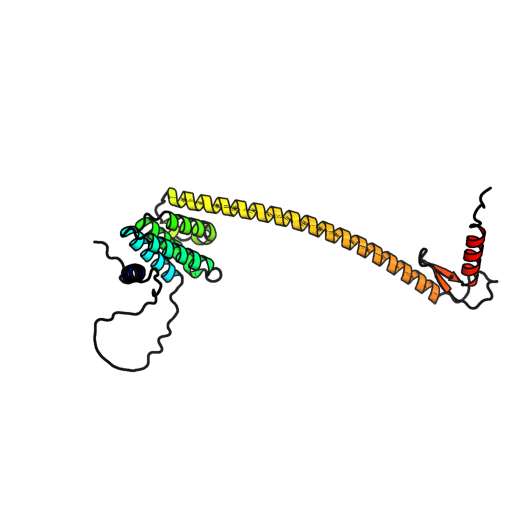895 N N . ALA A 1 121 ? 10.380 5.727 -5.019 1.00 93.88 121 ALA A N 1
ATOM 896 C CA . ALA A 1 121 ? 9.802 6.485 -3.913 1.00 93.88 121 ALA A CA 1
ATOM 897 C C . ALA A 1 121 ? 9.270 5.575 -2.792 1.00 93.88 121 ALA A C 1
ATOM 899 O O . ALA A 1 121 ? 9.401 5.891 -1.607 1.00 93.88 121 ALA A O 1
ATOM 900 N N . LYS A 1 122 ? 8.689 4.419 -3.143 1.00 91.69 122 LYS A N 1
ATOM 901 C CA . LYS A 1 122 ? 8.189 3.445 -2.160 1.00 91.69 122 LYS A CA 1
ATOM 902 C C . LYS A 1 122 ? 9.310 2.736 -1.404 1.00 91.69 122 LYS A C 1
ATOM 904 O O . LYS A 1 122 ? 9.147 2.498 -0.207 1.00 91.69 122 LYS A O 1
ATOM 909 N N . GLU A 1 123 ? 10.412 2.427 -2.080 1.00 91.88 123 GLU A N 1
ATOM 910 C CA . GLU A 1 123 ? 11.546 1.674 -1.529 1.00 91.88 123 GLU A CA 1
ATOM 911 C C . GLU A 1 123 ? 12.770 2.560 -1.220 1.00 91.88 123 GLU A C 1
ATOM 913 O O . GLU A 1 123 ? 13.844 2.045 -0.914 1.00 91.88 123 GLU A O 1
ATOM 918 N N . LEU A 1 124 ? 12.618 3.893 -1.234 1.00 91.69 124 LEU A N 1
ATOM 919 C CA . LEU A 1 124 ? 13.726 4.852 -1.115 1.00 91.69 124 LEU A CA 1
ATOM 920 C C . LEU A 1 124 ? 14.585 4.598 0.127 1.00 91.69 124 LEU A C 1
ATOM 922 O O . LEU A 1 124 ? 15.810 4.611 0.058 1.00 91.69 124 LEU A O 1
ATOM 926 N N . ALA A 1 125 ? 13.939 4.307 1.258 1.00 89.31 125 ALA A N 1
ATOM 927 C CA . ALA A 1 125 ? 14.618 4.014 2.517 1.00 89.31 125 ALA A CA 1
ATOM 928 C C . ALA A 1 125 ? 15.542 2.783 2.438 1.00 89.31 125 ALA A C 1
ATOM 930 O O . ALA A 1 125 ? 16.515 2.702 3.181 1.00 89.31 125 ALA A O 1
ATOM 931 N N . SER A 1 126 ? 15.249 1.830 1.550 1.00 88.31 126 SER A N 1
ATOM 932 C CA . SER A 1 126 ? 16.036 0.609 1.364 1.00 88.31 126 SER A CA 1
ATOM 933 C C . SER A 1 126 ? 17.182 0.781 0.367 1.00 88.31 126 SER A C 1
ATOM 935 O O . SER A 1 126 ? 18.183 0.081 0.487 1.00 88.31 126 SER A O 1
ATOM 937 N N . ILE A 1 127 ? 17.066 1.710 -0.586 1.00 89.12 127 ILE A N 1
ATOM 938 C CA . ILE A 1 127 ? 18.043 1.884 -1.677 1.00 89.12 127 ILE A CA 1
ATOM 939 C C . ILE A 1 127 ? 18.966 3.095 -1.507 1.00 89.12 127 ILE A C 1
ATOM 941 O O . ILE A 1 127 ? 20.037 3.109 -2.101 1.00 89.12 127 ILE A O 1
ATOM 945 N N . ILE A 1 128 ? 18.607 4.091 -0.686 1.00 88.56 128 ILE A N 1
ATOM 946 C CA . ILE A 1 128 ? 19.392 5.335 -0.531 1.00 88.56 128 ILE A CA 1
ATOM 947 C C . ILE A 1 128 ? 20.819 5.100 -0.007 1.00 88.56 128 ILE A C 1
ATOM 949 O O . ILE A 1 128 ? 21.690 5.951 -0.159 1.00 88.56 128 ILE A O 1
ATOM 953 N N . HIS A 1 129 ? 21.061 3.945 0.612 1.00 86.19 129 HIS A N 1
ATOM 954 C CA . HIS A 1 129 ? 22.367 3.544 1.132 1.00 86.19 129 HIS A CA 1
ATOM 955 C C . HIS A 1 129 ? 23.186 2.691 0.153 1.00 86.19 129 HIS A C 1
ATOM 957 O O . HIS A 1 129 ? 24.329 2.362 0.463 1.00 86.19 129 HIS A O 1
ATOM 963 N N . LEU A 1 130 ? 22.621 2.310 -0.996 1.00 85.50 130 LEU A N 1
ATOM 964 C CA . LEU A 1 130 ? 23.335 1.543 -2.012 1.00 85.50 130 LEU A CA 1
ATOM 965 C C . LEU A 1 130 ? 24.273 2.477 -2.781 1.00 85.50 130 LEU A C 1
ATOM 967 O O . LEU A 1 130 ? 23.841 3.486 -3.337 1.00 85.50 130 LEU A O 1
ATOM 971 N N . GLU A 1 131 ? 25.555 2.123 -2.839 1.00 84.69 131 GLU A N 1
ATOM 972 C CA . GLU A 1 131 ? 26.571 2.884 -3.580 1.00 84.69 131 GLU A CA 1
ATOM 973 C C . GLU A 1 131 ? 26.203 3.012 -5.069 1.00 84.69 131 GLU A C 1
ATOM 975 O O . GLU A 1 131 ? 26.327 4.086 -5.662 1.00 84.69 131 GLU A O 1
ATOM 980 N N . ASP A 1 132 ? 25.615 1.956 -5.635 1.00 82.50 132 ASP A N 1
ATOM 981 C CA . ASP A 1 132 ? 25.094 1.927 -7.005 1.00 82.50 132 ASP A CA 1
ATOM 982 C C . ASP A 1 132 ? 23.965 2.937 -7.243 1.00 82.50 132 ASP A C 1
ATOM 984 O O . ASP A 1 132 ? 23.780 3.386 -8.366 1.00 82.50 132 ASP A O 1
ATOM 988 N N . PHE A 1 133 ? 23.198 3.308 -6.211 1.00 82.88 133 PHE A N 1
ATOM 989 C CA . PHE A 1 133 ? 22.140 4.315 -6.329 1.00 82.88 133 PHE A CA 1
ATOM 990 C C . PHE A 1 133 ? 22.706 5.736 -6.248 1.00 82.88 133 PHE A C 1
ATOM 992 O O . PHE A 1 133 ? 22.287 6.616 -6.994 1.00 82.88 133 PHE A O 1
ATOM 999 N N . ILE A 1 134 ? 23.685 5.957 -5.366 1.00 80.25 134 ILE A N 1
ATOM 1000 C CA . ILE A 1 134 ? 24.352 7.257 -5.189 1.00 80.25 134 ILE A CA 1
ATOM 1001 C C . ILE A 1 134 ? 25.188 7.623 -6.423 1.00 80.25 134 ILE A C 1
ATOM 1003 O O . ILE A 1 134 ? 25.326 8.800 -6.751 1.00 80.25 134 ILE A O 1
ATOM 1007 N N . SER A 1 135 ? 25.744 6.621 -7.105 1.00 83.19 135 SER A N 1
ATOM 1008 C CA . SER A 1 135 ? 26.565 6.802 -8.306 1.00 83.19 135 SER A CA 1
ATOM 1009 C C . SER A 1 135 ? 25.762 7.060 -9.586 1.00 83.19 135 SER A C 1
ATOM 1011 O O . SER A 1 135 ? 26.365 7.381 -10.612 1.00 83.19 135 SER A O 1
ATOM 1013 N N . ILE A 1 136 ? 24.425 6.975 -9.548 1.00 81.50 136 ILE A N 1
ATOM 1014 C CA . ILE A 1 136 ? 23.579 7.357 -10.684 1.00 81.50 136 ILE A CA 1
ATOM 1015 C C . ILE A 1 136 ? 23.720 8.865 -10.891 1.00 81.50 136 ILE A C 1
ATOM 1017 O O . ILE A 1 136 ? 23.333 9.660 -10.033 1.00 81.50 136 ILE A O 1
ATOM 1021 N N . GLU A 1 137 ? 24.275 9.260 -12.039 1.00 78.19 137 GLU A N 1
ATOM 1022 C CA . GLU A 1 137 ? 24.394 10.670 -12.402 1.00 78.19 137 GLU A CA 1
ATOM 1023 C C . GLU A 1 137 ? 22.999 11.320 -12.363 1.00 78.19 137 GLU A C 1
ATOM 1025 O O . GLU A 1 137 ? 22.053 10.788 -12.957 1.00 78.19 137 GLU A O 1
ATOM 1030 N N . PRO A 1 138 ? 22.820 12.425 -11.616 1.00 62.84 138 PRO A N 1
ATOM 1031 C CA . PRO A 1 138 ? 21.494 12.933 -11.321 1.00 62.84 138 PRO A CA 1
ATOM 1032 C C . PRO A 1 138 ? 20.813 13.448 -12.587 1.00 62.84 138 PRO A C 1
ATOM 1034 O O . PRO A 1 138 ? 21.114 14.532 -13.086 1.00 62.84 138 PRO A O 1
ATOM 1037 N N . ILE A 1 139 ? 19.811 12.706 -13.052 1.00 74.56 139 ILE A N 1
ATOM 1038 C CA . ILE A 1 139 ? 18.808 13.240 -13.966 1.00 74.56 139 ILE A CA 1
ATOM 1039 C C . ILE A 1 139 ? 17.783 13.992 -13.130 1.00 74.56 139 ILE A C 1
ATOM 1041 O O . ILE A 1 139 ? 16.976 13.391 -12.417 1.00 74.56 139 ILE A O 1
ATOM 1045 N N . TYR A 1 140 ? 17.831 15.322 -13.217 1.00 80.69 140 TYR A N 1
ATOM 1046 C CA . TYR A 1 140 ? 16.949 16.225 -12.473 1.00 80.69 140 TYR A CA 1
ATOM 1047 C C . TYR A 1 140 ? 15.465 15.862 -12.616 1.00 80.69 140 TYR A C 1
ATOM 1049 O O . TYR A 1 140 ? 14.716 15.947 -11.645 1.00 80.69 140 TYR A O 1
ATOM 1057 N N . GLU A 1 141 ? 15.048 15.414 -13.801 1.00 84.69 141 GLU A N 1
ATOM 1058 C CA . GLU A 1 141 ? 13.670 15.008 -14.075 1.00 84.69 141 GLU A CA 1
ATOM 1059 C C . GLU A 1 141 ? 13.267 13.733 -13.322 1.00 84.69 141 GLU A C 1
ATOM 1061 O O . GLU A 1 141 ? 12.250 13.729 -12.627 1.00 84.69 141 GLU A O 1
ATOM 1066 N N . PHE A 1 142 ? 14.096 12.684 -13.356 1.00 88.81 142 PHE A N 1
ATOM 1067 C CA . PHE A 1 142 ? 13.837 11.451 -12.607 1.00 88.81 142 PHE A CA 1
ATOM 1068 C C . PHE A 1 142 ? 13.806 11.710 -11.095 1.00 88.81 142 PHE A C 1
ATOM 1070 O O . PHE A 1 142 ? 12.878 11.282 -10.409 1.00 88.81 142 PHE A O 1
ATOM 1077 N N . ALA A 1 143 ? 14.768 12.478 -10.574 1.00 89.06 143 ALA A N 1
ATOM 1078 C CA . ALA A 1 143 ? 14.784 12.871 -9.166 1.00 89.06 143 ALA A CA 1
ATOM 1079 C C . ALA A 1 143 ? 13.514 13.649 -8.774 1.00 89.06 143 ALA A C 1
ATOM 1081 O O . ALA A 1 143 ? 12.937 13.395 -7.716 1.00 89.06 143 ALA A O 1
ATOM 1082 N N . GLY A 1 144 ? 13.040 14.549 -9.643 1.00 87.00 144 GLY A N 1
ATOM 1083 C CA . GLY A 1 144 ? 11.772 15.256 -9.470 1.00 87.00 144 GLY A CA 1
ATOM 1084 C C . GLY A 1 144 ? 10.578 14.306 -9.342 1.00 87.00 144 GLY A C 1
ATOM 1085 O O . GLY A 1 144 ? 9.784 14.451 -8.409 1.00 87.00 144 GLY A O 1
ATOM 1086 N N . LYS A 1 145 ? 10.485 13.290 -10.211 1.00 92.75 145 LYS A N 1
ATOM 1087 C CA . LYS A 1 145 ? 9.429 12.262 -10.156 1.00 92.75 145 LYS A CA 1
ATOM 1088 C C . LYS A 1 145 ? 9.486 11.442 -8.864 1.00 92.75 145 LYS A C 1
ATOM 1090 O O . LYS A 1 145 ? 8.453 11.220 -8.233 1.00 92.75 145 LYS A O 1
ATOM 1095 N N . VAL A 1 146 ? 10.683 11.052 -8.419 1.00 93.06 146 VAL A N 1
ATOM 1096 C CA . VAL A 1 146 ? 10.868 10.328 -7.147 1.00 93.06 146 VAL A CA 1
ATOM 1097 C C . VAL A 1 146 ? 10.422 11.187 -5.962 1.00 93.06 146 VAL A C 1
ATOM 10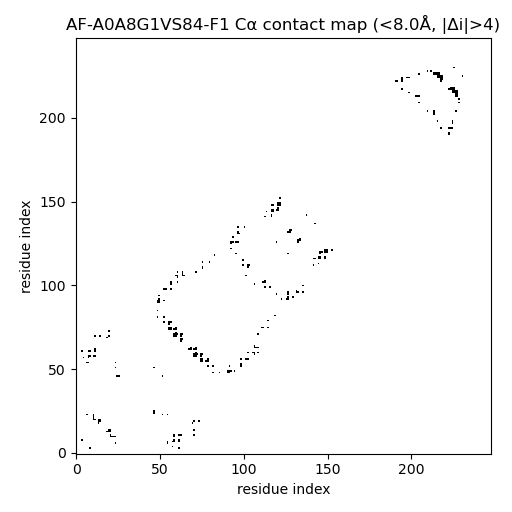99 O O . VAL A 1 146 ? 9.681 10.714 -5.101 1.00 93.06 146 VAL A O 1
ATOM 1102 N N . LEU A 1 147 ? 10.821 12.463 -5.917 1.00 91.38 147 LEU A N 1
ATOM 1103 C CA . LEU A 1 147 ? 10.409 13.390 -4.858 1.00 91.38 147 LEU A CA 1
ATOM 1104 C C . LEU A 1 147 ? 8.892 13.614 -4.845 1.00 91.38 147 LEU A C 1
ATOM 1106 O O . LEU A 1 147 ? 8.297 13.647 -3.767 1.00 91.38 147 LEU A O 1
ATOM 1110 N N . HIS A 1 148 ? 8.261 13.718 -6.018 1.00 91.56 148 HIS A N 1
ATOM 1111 C CA . HIS A 1 148 ? 6.807 13.802 -6.135 1.00 91.56 148 HIS A CA 1
ATOM 1112 C C . HIS A 1 148 ? 6.121 12.548 -5.572 1.00 91.56 148 HIS A C 1
ATOM 1114 O O . HIS A 1 148 ? 5.232 12.663 -4.730 1.00 91.56 148 HIS A O 1
ATOM 1120 N N . GLY A 1 149 ? 6.586 11.352 -5.946 1.00 92.44 149 GLY A N 1
ATOM 1121 C CA . GLY A 1 149 ? 6.058 10.096 -5.402 1.00 92.44 149 GLY A CA 1
ATOM 1122 C C . GLY A 1 149 ? 6.241 9.980 -3.881 1.00 92.44 149 GLY A C 1
ATOM 1123 O O . GLY A 1 149 ? 5.344 9.524 -3.168 1.00 92.44 149 GLY A O 1
ATOM 1124 N N . CYS A 1 150 ? 7.373 10.452 -3.347 1.00 93.62 150 CYS A N 1
ATOM 1125 C CA . CYS A 1 150 ? 7.603 10.528 -1.901 1.00 93.62 150 CYS A CA 1
ATOM 1126 C C . CYS A 1 150 ? 6.599 11.465 -1.218 1.00 93.62 150 CYS A C 1
ATOM 1128 O O . CYS A 1 150 ? 6.059 11.125 -0.164 1.00 93.62 150 CYS A O 1
ATOM 1130 N N . TRP A 1 151 ? 6.328 12.627 -1.816 1.00 93.88 151 TRP A N 1
ATOM 1131 C CA . TRP A 1 151 ? 5.333 13.573 -1.320 1.00 93.88 151 TRP A CA 1
ATOM 1132 C C . TRP A 1 151 ? 3.924 12.967 -1.289 1.00 93.88 151 TRP A C 1
ATOM 1134 O O . TRP A 1 151 ? 3.269 13.022 -0.247 1.00 93.88 151 TRP A O 1
ATOM 1144 N N . GLU A 1 152 ? 3.475 12.337 -2.379 1.00 93.88 152 GLU A N 1
ATOM 1145 C CA . GLU A 1 152 ? 2.167 11.666 -2.441 1.00 93.88 152 GLU A CA 1
ATOM 1146 C C . GLU A 1 152 ? 2.035 10.582 -1.369 1.00 93.88 152 GLU A C 1
ATOM 1148 O O . GLU A 1 152 ? 1.015 10.495 -0.679 1.00 93.88 152 GLU A O 1
ATOM 1153 N N . ARG A 1 153 ? 3.097 9.796 -1.159 1.00 92.62 153 ARG A N 1
ATOM 1154 C CA . ARG A 1 153 ? 3.142 8.787 -0.098 1.00 92.62 153 ARG A CA 1
ATOM 1155 C C . ARG A 1 153 ? 3.022 9.411 1.291 1.00 92.62 153 ARG A C 1
ATOM 1157 O O . ARG A 1 153 ? 2.268 8.900 2.117 1.00 92.62 153 ARG A O 1
ATOM 1164 N N . ILE A 1 154 ? 3.756 10.491 1.563 1.00 94.69 154 ILE A N 1
ATOM 1165 C CA . ILE A 1 154 ? 3.685 11.201 2.848 1.00 94.69 154 ILE A CA 1
ATOM 1166 C C . ILE A 1 154 ? 2.265 11.729 3.083 1.00 94.69 154 ILE A C 1
ATOM 1168 O O . ILE A 1 154 ? 1.723 11.535 4.168 1.00 94.69 154 ILE A O 1
ATOM 1172 N N . GLN A 1 155 ? 1.638 12.334 2.072 1.00 95.75 155 GLN A N 1
ATOM 1173 C CA . GLN A 1 155 ? 0.253 12.808 2.160 1.00 95.75 155 GLN A CA 1
ATOM 1174 C C . GLN A 1 155 ? -0.734 11.665 2.434 1.00 95.75 155 GLN A C 1
ATOM 1176 O O . GLN A 1 155 ? -1.591 11.789 3.308 1.00 95.75 155 GLN A O 1
ATOM 1181 N N . GLY A 1 156 ? -0.581 10.526 1.753 1.00 95.25 156 GLY A N 1
ATOM 1182 C CA . GLY A 1 156 ? -1.391 9.333 2.007 1.00 95.25 156 GLY A CA 1
ATOM 1183 C C . GLY A 1 156 ? -1.276 8.838 3.452 1.00 95.25 156 GLY A C 1
ATOM 1184 O O . GLY A 1 156 ? -2.293 8.603 4.104 1.00 95.25 156 GLY A O 1
ATOM 1185 N N . LEU A 1 157 ? -0.051 8.758 3.980 1.00 95.62 157 LEU A N 1
ATOM 1186 C CA . LEU A 1 157 ? 0.204 8.342 5.363 1.00 95.62 157 LEU A CA 1
ATOM 1187 C C . LEU A 1 157 ? -0.351 9.334 6.396 1.00 95.62 157 LEU A C 1
ATOM 1189 O O . LEU A 1 157 ? -0.827 8.909 7.447 1.00 95.62 157 LEU A O 1
ATOM 1193 N N . LEU A 1 158 ? -0.306 10.641 6.121 1.00 97.19 158 LEU A N 1
ATOM 1194 C CA . LEU A 1 158 ? -0.912 11.655 6.991 1.00 97.19 158 LEU A CA 1
ATOM 1195 C C . LEU A 1 158 ? -2.435 11.486 7.062 1.00 97.19 158 LEU A C 1
ATOM 1197 O O . LEU A 1 158 ? -2.989 11.443 8.159 1.00 97.19 158 LEU A O 1
ATOM 1201 N N . ASN A 1 159 ? -3.090 11.294 5.914 1.00 97.25 159 ASN A N 1
ATOM 1202 C CA . ASN A 1 159 ? -4.535 11.068 5.851 1.00 97.25 159 ASN A CA 1
ATOM 1203 C C . ASN A 1 159 ? -4.953 9.781 6.583 1.00 97.25 159 ASN A C 1
ATOM 1205 O O . ASN A 1 159 ? -5.931 9.780 7.330 1.00 97.25 159 ASN A O 1
ATOM 1209 N N . GLU A 1 160 ? -4.202 8.689 6.407 1.00 97.69 160 GLU A N 1
ATOM 1210 C CA . GLU A 1 160 ? -4.446 7.431 7.123 1.00 97.69 160 GLU A CA 1
ATOM 1211 C C . GLU A 1 160 ? -4.286 7.608 8.639 1.00 97.69 160 GLU A C 1
ATOM 1213 O O . GLU A 1 160 ? -5.108 7.125 9.420 1.00 97.69 160 GLU A O 1
ATOM 1218 N N . ASN A 1 161 ? -3.265 8.350 9.073 1.00 97.75 161 ASN A N 1
ATOM 1219 C CA . ASN A 1 161 ? -3.039 8.638 10.486 1.00 97.75 161 ASN A CA 1
ATOM 1220 C C . ASN A 1 161 ? -4.207 9.421 11.107 1.00 97.75 161 ASN A C 1
ATOM 1222 O O . ASN A 1 161 ? -4.636 9.111 12.220 1.00 97.75 161 A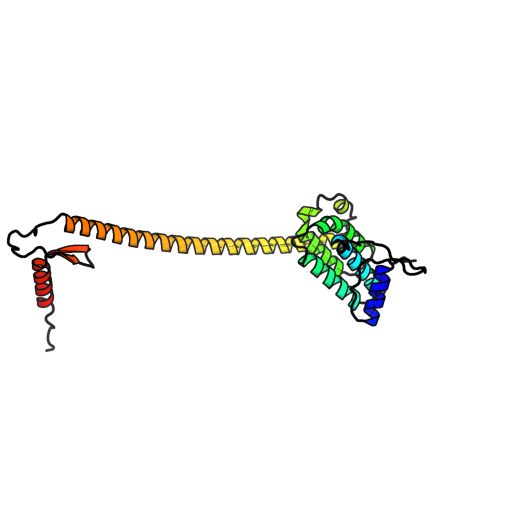SN A O 1
ATOM 1226 N N . ASP A 1 162 ? -4.742 10.406 10.388 1.00 97.81 162 ASP A N 1
ATOM 1227 C CA . ASP A 1 162 ? -5.883 11.196 10.847 1.00 97.81 162 ASP A CA 1
ATOM 1228 C C . ASP A 1 162 ? -7.172 10.365 10.908 1.00 97.81 162 ASP A C 1
ATOM 1230 O O . ASP A 1 162 ? -7.922 10.466 11.886 1.00 97.81 162 ASP A O 1
ATOM 1234 N N . GLN A 1 163 ? -7.388 9.468 9.940 1.00 97.94 163 GLN A N 1
ATOM 1235 C CA . GLN A 1 163 ? -8.495 8.512 9.986 1.00 97.94 163 GLN A CA 1
ATOM 1236 C C . GLN A 1 163 ? -8.380 7.578 11.199 1.00 97.94 163 GLN A C 1
ATOM 1238 O O . GLN A 1 163 ? -9.332 7.439 11.966 1.00 97.94 163 GLN A O 1
ATOM 1243 N N . LEU A 1 164 ? -7.200 6.997 11.436 1.00 98.06 164 LEU A N 1
ATOM 1244 C CA . LEU A 1 164 ? -6.967 6.106 12.576 1.00 98.06 164 LEU A CA 1
ATOM 1245 C C . LEU A 1 164 ? -7.150 6.818 13.922 1.00 98.06 164 LEU A C 1
ATOM 1247 O O . LEU A 1 164 ? -7.697 6.236 14.860 1.00 98.06 164 LEU A O 1
ATOM 1251 N N . LYS A 1 165 ? -6.736 8.086 14.038 1.00 98.12 165 LYS A N 1
ATOM 1252 C CA . LYS A 1 165 ? -6.994 8.904 15.236 1.00 98.12 165 LYS A CA 1
ATOM 1253 C C . LYS A 1 165 ? -8.488 9.115 15.470 1.00 98.12 165 LYS A C 1
ATOM 1255 O O . LYS A 1 165 ? -8.938 9.024 16.615 1.00 98.12 165 LYS A O 1
ATOM 1260 N N . SER A 1 166 ? -9.245 9.397 14.410 1.00 98.06 166 SER A N 1
ATOM 1261 C CA . SER A 1 166 ? -10.704 9.537 14.479 1.00 98.06 166 SER A CA 1
ATOM 1262 C C . SER A 1 166 ? -11.358 8.242 14.971 1.00 98.06 166 SER A C 1
ATOM 1264 O O . SER A 1 166 ? -12.127 8.250 15.937 1.00 98.06 166 SER A O 1
ATOM 1266 N N . ASP A 1 167 ? -10.968 7.109 14.385 1.00 98.12 167 ASP A N 1
ATOM 1267 C CA . ASP A 1 167 ? -11.502 5.792 14.731 1.00 98.12 167 ASP A CA 1
ATOM 1268 C C . ASP A 1 167 ? -11.173 5.408 16.180 1.00 98.12 167 ASP A C 1
ATOM 1270 O O . ASP A 1 167 ? -12.046 4.931 16.912 1.00 98.12 167 ASP A O 1
ATOM 1274 N N . LEU A 1 168 ? -9.943 5.676 16.632 1.00 98.25 168 LEU A N 1
ATOM 1275 C CA . LEU A 1 168 ? -9.538 5.482 18.026 1.00 98.25 168 LEU A CA 1
ATOM 1276 C C . LEU A 1 168 ? -10.383 6.319 18.987 1.00 98.25 168 LEU A C 1
ATOM 1278 O O . LEU A 1 168 ? -10.830 5.803 20.010 1.00 98.25 168 LEU A O 1
ATOM 1282 N N . SER A 1 169 ? -10.649 7.586 18.657 1.00 98.06 169 SER A N 1
ATOM 1283 C CA . SER A 1 169 ? -11.496 8.456 19.480 1.00 98.06 169 SER A CA 1
ATOM 1284 C C . SER A 1 169 ? -12.926 7.919 19.597 1.00 98.06 169 SER A C 1
ATOM 1286 O O . SER A 1 169 ? -13.492 7.866 20.694 1.00 98.0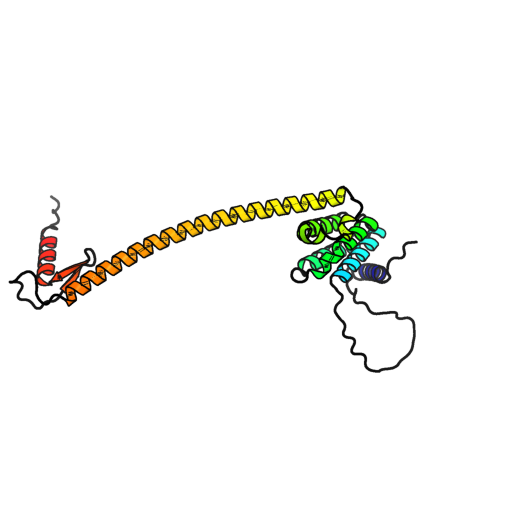6 169 SER A O 1
ATOM 1288 N N . SER A 1 170 ? -13.485 7.450 18.480 1.00 98.25 170 SER A N 1
ATOM 1289 C CA . SER A 1 170 ? -14.807 6.823 18.429 1.00 98.25 170 SER A CA 1
ATOM 1290 C C . SER A 1 170 ? -14.867 5.545 19.276 1.00 98.25 170 SER A C 1
ATOM 1292 O O . SER A 1 170 ? -15.752 5.379 20.120 1.00 98.25 170 SER A O 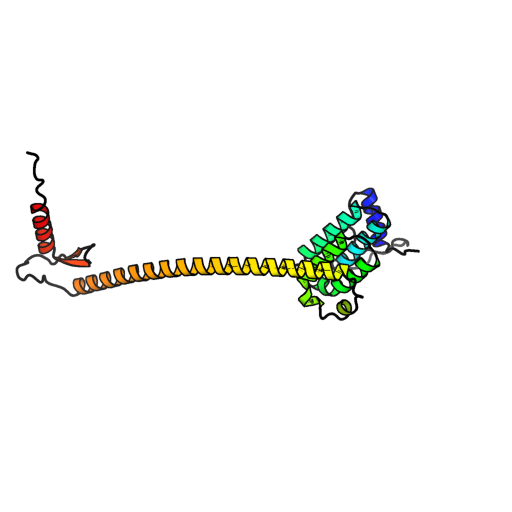1
ATOM 1294 N N . LYS A 1 171 ? -13.864 4.669 19.139 1.00 98.12 171 LYS A N 1
ATOM 1295 C CA . LYS A 1 171 ? -13.754 3.429 19.921 1.00 98.12 171 LYS A CA 1
ATOM 1296 C C . LYS A 1 171 ? -13.554 3.688 21.411 1.00 98.12 171 LYS A C 1
ATOM 1298 O O . LYS A 1 171 ? -14.146 2.993 22.236 1.00 98.12 171 LYS A O 1
ATOM 1303 N N . ASP A 1 172 ? -12.772 4.699 21.775 1.00 98.31 172 ASP A N 1
ATOM 1304 C CA . ASP A 1 172 ? -12.612 5.117 23.167 1.00 98.31 172 ASP A CA 1
ATOM 1305 C C . ASP A 1 172 ? -13.931 5.620 23.764 1.00 98.31 172 ASP A C 1
ATOM 1307 O O . ASP A 1 172 ? -14.229 5.341 24.929 1.00 98.31 172 ASP A O 1
ATOM 1311 N N . PHE A 1 173 ? -14.742 6.339 22.985 1.00 98.38 173 PHE A N 1
ATOM 1312 C CA . PHE A 1 173 ? -16.070 6.763 23.418 1.00 98.38 173 PHE A CA 1
ATOM 1313 C C . PHE A 1 173 ? -17.005 5.566 23.641 1.00 98.38 173 PHE A C 1
ATOM 1315 O O . PHE A 1 173 ? -17.622 5.469 24.706 1.00 98.38 173 PHE A O 1
ATOM 1322 N N . GLU A 1 174 ? -17.069 4.629 22.690 1.00 98.38 174 GLU A N 1
ATOM 1323 C CA . GLU A 1 174 ? -17.840 3.383 22.823 1.00 98.38 174 GLU A CA 1
ATOM 1324 C C . GLU A 1 174 ? -17.416 2.589 24.065 1.00 98.38 174 GLU A C 1
ATOM 1326 O O . GLU A 1 174 ? -18.268 2.164 24.851 1.00 98.38 174 GLU A O 1
ATOM 1331 N N . ARG A 1 175 ? -16.102 2.456 24.298 1.00 98.44 175 ARG A N 1
ATOM 1332 C CA . ARG A 1 175 ? -15.557 1.777 25.481 1.00 98.44 175 ARG A CA 1
ATOM 1333 C C . ARG A 1 175 ? -16.056 2.425 26.772 1.00 98.44 175 ARG A C 1
ATOM 1335 O O . ARG A 1 175 ? -16.586 1.727 27.631 1.00 98.44 175 ARG A O 1
ATOM 1342 N N . ARG A 1 176 ? -15.983 3.756 26.890 1.00 98.19 176 ARG A N 1
ATOM 1343 C CA . ARG A 1 176 ? -16.469 4.488 28.080 1.00 98.19 176 ARG A CA 1
ATOM 1344 C C . ARG A 1 176 ? -17.981 4.369 28.286 1.00 98.19 176 ARG A C 1
ATOM 1346 O O . ARG A 1 176 ? -18.462 4.462 29.415 1.00 98.19 176 ARG A O 1
ATOM 1353 N N . MET A 1 177 ? -18.763 4.238 27.214 1.00 98.19 177 MET A N 1
ATOM 1354 C CA . MET A 1 177 ? -20.204 3.979 27.320 1.00 98.19 177 MET A CA 1
ATOM 1355 C C . MET A 1 177 ? -20.466 2.572 27.866 1.00 98.19 177 MET A C 1
ATOM 1357 O O . MET A 1 177 ? -21.275 2.416 28.781 1.00 98.19 177 MET A O 1
ATOM 1361 N N . ALA A 1 178 ? -19.756 1.569 27.347 1.00 98.25 178 ALA A N 1
ATOM 1362 C CA . ALA A 1 178 ? -19.866 0.185 27.796 1.00 98.25 178 ALA A CA 1
ATOM 1363 C C . ALA A 1 178 ? -19.394 0.001 29.249 1.00 98.25 178 ALA A C 1
ATOM 1365 O O . ALA A 1 178 ? -20.057 -0.691 30.016 1.00 98.25 178 ALA A O 1
ATOM 1366 N N . GLU A 1 179 ? -18.305 0.662 29.652 1.00 98.44 179 GLU A N 1
ATOM 1367 C CA . GLU A 1 179 ? -17.805 0.667 31.036 1.00 98.44 179 GLU A CA 1
ATOM 1368 C C . GLU A 1 179 ? -18.857 1.213 32.009 1.00 98.44 179 GLU A C 1
ATOM 1370 O O . GLU A 1 179 ? -19.171 0.564 33.006 1.00 98.44 179 GLU A O 1
ATOM 1375 N N . ARG A 1 180 ? -19.489 2.350 31.684 1.00 98.25 180 ARG A N 1
ATOM 1376 C CA . ARG A 1 180 ? -20.567 2.919 32.510 1.00 98.25 180 ARG A CA 1
ATOM 1377 C C . ARG A 1 180 ? -21.771 1.993 32.631 1.00 98.25 180 ARG A C 1
ATOM 1379 O O . ARG A 1 180 ? -22.359 1.878 33.706 1.00 98.25 180 ARG A O 1
ATOM 1386 N N . GLU A 1 181 ? -22.153 1.334 31.542 1.00 98.25 181 GLU A N 1
ATOM 1387 C CA . GLU A 1 181 ? -23.248 0.365 31.580 1.00 98.25 181 GLU A CA 1
ATOM 1388 C C . GLU A 1 181 ? -22.874 -0.871 32.406 1.00 98.25 181 GLU A C 1
ATOM 1390 O O . GLU A 1 181 ? -23.674 -1.347 33.212 1.00 98.25 181 GLU A O 1
ATOM 1395 N N . HIS A 1 182 ? -21.637 -1.348 32.282 1.00 97.56 182 HIS A N 1
ATOM 1396 C CA . HIS A 1 182 ? -21.125 -2.448 33.087 1.00 97.56 182 HIS A CA 1
ATOM 1397 C C . HIS A 1 182 ? -21.130 -2.108 34.584 1.00 97.56 182 HIS A C 1
ATOM 1399 O O . HIS A 1 182 ? -21.614 -2.902 35.391 1.00 97.56 182 HIS A O 1
ATOM 1405 N N . GLU A 1 183 ? -20.672 -0.914 34.965 1.00 98.38 183 GLU A N 1
ATOM 1406 C CA . GLU A 1 183 ? -20.736 -0.417 36.345 1.00 98.38 183 GLU A CA 1
ATOM 1407 C C . GLU A 1 183 ? -22.178 -0.328 36.857 1.00 98.38 183 GLU A C 1
ATOM 1409 O O . GLU A 1 183 ? -22.470 -0.730 37.990 1.00 98.38 183 GLU A O 1
ATOM 1414 N N . ARG A 1 184 ? -23.109 0.143 36.015 1.00 97.31 184 ARG A N 1
ATOM 1415 C CA . ARG A 1 184 ? -24.539 0.191 36.342 1.00 97.31 184 ARG A CA 1
ATOM 1416 C C . ARG A 1 184 ? -25.072 -1.208 36.643 1.00 97.31 184 ARG A C 1
ATOM 1418 O O . ARG A 1 184 ? -25.682 -1.414 37.696 1.00 97.31 184 ARG A O 1
ATOM 1425 N N . VAL A 1 185 ? -24.812 -2.173 35.762 1.00 96.88 185 VAL A N 1
ATOM 1426 C CA . VAL A 1 185 ? -25.238 -3.570 35.925 1.00 96.88 185 VAL A CA 1
ATOM 1427 C C . VAL A 1 185 ? -24.594 -4.204 37.160 1.00 96.88 185 VAL A C 1
ATOM 1429 O O . VAL A 1 18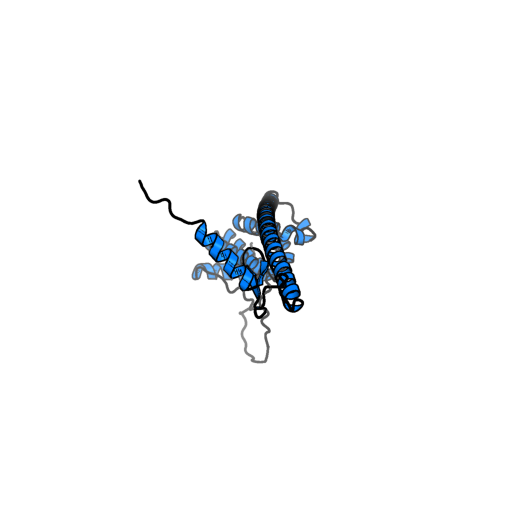5 ? -25.308 -4.797 37.971 1.00 96.88 185 VAL A O 1
ATOM 1432 N N . GLN A 1 186 ? -23.289 -4.017 37.379 1.00 97.62 186 GLN A N 1
ATOM 1433 C CA . GLN A 1 186 ? -22.607 -4.507 38.581 1.00 97.62 186 GLN A CA 1
ATOM 1434 C C . GLN A 1 186 ? -23.221 -3.936 39.865 1.00 97.62 186 GLN A C 1
ATOM 1436 O O . GLN A 1 186 ? -23.437 -4.669 40.830 1.00 97.62 186 GLN A O 1
ATOM 1441 N N . SER A 1 187 ? -23.533 -2.638 39.894 1.00 95.94 187 SER A N 1
ATOM 1442 C CA . SER A 1 187 ? -24.182 -1.995 41.042 1.00 95.94 187 SER A CA 1
ATOM 1443 C C . SER A 1 187 ? -25.576 -2.572 41.320 1.00 95.94 187 SER A C 1
ATOM 1445 O O . SER A 1 187 ? -25.957 -2.772 42.477 1.00 95.94 187 SER A O 1
ATOM 1447 N N . HIS A 1 188 ? -26.351 -2.875 40.274 1.00 91.69 188 HIS A N 1
ATOM 1448 C CA . HIS A 1 188 ? -27.632 -3.573 40.415 1.00 91.69 188 HIS A CA 1
ATOM 1449 C C . HIS A 1 188 ? -27.461 -4.993 40.966 1.00 91.69 188 HIS A C 1
ATOM 1451 O O . HIS A 1 188 ? -28.189 -5.379 41.882 1.00 91.69 188 HIS A O 1
ATOM 1457 N N . TYR A 1 189 ? -26.482 -5.739 40.456 1.00 94.38 189 TYR A N 1
ATOM 1458 C CA . TYR A 1 189 ? -26.189 -7.096 40.903 1.00 94.38 189 TYR A CA 1
ATOM 1459 C C . TYR A 1 189 ? -25.774 -7.136 42.384 1.00 94.38 189 TYR A C 1
ATOM 1461 O O . TYR A 1 189 ? -26.382 -7.863 43.167 1.00 94.38 189 TYR A O 1
ATOM 1469 N N . ARG A 1 190 ? -24.853 -6.260 42.817 1.00 94.94 190 ARG A N 1
ATOM 1470 C CA . ARG A 1 190 ? -24.449 -6.152 44.235 1.00 94.94 190 ARG A CA 1
ATOM 1471 C C . ARG A 1 190 ? -25.624 -5.824 45.156 1.00 94.94 190 ARG A C 1
ATOM 1473 O O . ARG A 1 190 ? -25.740 -6.399 46.234 1.00 94.94 190 ARG A O 1
ATOM 1480 N N . ARG A 1 191 ? -26.516 -4.914 44.740 1.00 90.06 191 ARG A N 1
ATOM 1481 C CA . ARG A 1 191 ? -27.740 -4.609 45.502 1.00 90.06 191 ARG A CA 1
ATOM 1482 C C . ARG A 1 191 ? -28.626 -5.847 45.647 1.00 90.06 191 ARG A C 1
ATOM 1484 O O . ARG A 1 191 ? -29.119 -6.102 46.737 1.00 90.06 191 ARG A O 1
ATOM 1491 N N . MET A 1 192 ? -28.791 -6.633 44.584 1.00 89.19 192 MET A N 1
ATOM 1492 C CA . MET A 1 192 ? -29.568 -7.875 44.632 1.00 89.19 192 MET A CA 1
ATOM 1493 C C . MET A 1 192 ? -28.951 -8.913 45.582 1.00 89.19 192 MET A C 1
ATOM 1495 O O . MET A 1 192 ? -29.665 -9.493 46.399 1.00 89.19 192 MET A O 1
ATOM 1499 N N . GLU A 1 193 ? -27.631 -9.117 45.531 1.00 92.12 193 GLU A N 1
ATOM 1500 C CA . GLU A 1 193 ? -26.924 -10.022 46.451 1.00 92.12 193 GLU A CA 1
ATOM 1501 C C . GLU A 1 193 ? -27.103 -9.614 47.919 1.00 92.12 193 GLU A C 1
ATOM 1503 O O . GLU A 1 193 ? -27.332 -10.465 48.782 1.00 92.12 193 GLU A O 1
ATOM 1508 N N . GLN A 1 194 ? -27.073 -8.309 48.212 1.00 88.94 194 GLN A N 1
ATOM 1509 C CA . GLN A 1 194 ? -27.360 -7.791 49.552 1.00 88.94 194 GLN A CA 1
ATOM 1510 C C . GLN A 1 194 ? -28.786 -8.140 49.999 1.00 88.94 194 GLN A C 1
ATOM 1512 O O . GLN A 1 194 ? -28.978 -8.598 51.126 1.00 88.94 194 GLN A O 1
ATOM 1517 N N . CYS A 1 195 ? -29.787 -7.986 49.125 1.00 84.94 195 CYS A N 1
ATOM 1518 C CA . CYS A 1 195 ? -31.171 -8.364 49.425 1.00 84.94 195 CYS A CA 1
ATOM 1519 C C . CYS A 1 195 ? -31.307 -9.859 49.726 1.00 84.94 195 CYS A C 1
ATOM 1521 O O . CYS A 1 195 ? -31.964 -10.226 50.700 1.00 84.94 195 CYS A O 1
ATOM 1523 N N . LEU A 1 196 ? -30.680 -10.712 48.910 1.00 85.38 196 LEU A N 1
ATOM 1524 C CA . LEU A 1 196 ? -30.688 -12.163 49.104 1.00 85.38 196 LEU A CA 1
ATOM 1525 C C . LEU A 1 196 ? -30.002 -12.557 50.413 1.00 85.38 196 LEU A C 1
ATOM 1527 O O . LEU A 1 196 ? -30.520 -13.391 51.150 1.00 85.38 196 LEU A O 1
ATOM 1531 N N . THR A 1 197 ? -28.887 -11.907 50.747 1.00 88.88 197 THR A N 1
ATOM 1532 C CA . THR A 1 197 ? -28.183 -12.120 52.019 1.00 88.88 197 THR A CA 1
ATOM 1533 C C . THR A 1 197 ? -29.082 -11.783 53.211 1.00 88.88 197 THR A C 1
ATOM 1535 O O . THR A 1 197 ? -29.183 -12.569 54.150 1.00 88.88 197 THR A O 1
ATOM 1538 N N . VAL A 1 198 ? -29.785 -10.645 53.173 1.00 84.81 198 VAL A N 1
ATOM 1539 C CA . VAL A 1 198 ? -30.751 -10.267 54.220 1.00 84.81 198 VAL A CA 1
ATOM 1540 C C . VAL A 1 198 ? -31.894 -11.279 54.306 1.00 84.81 198 VAL A C 1
ATOM 1542 O O . VAL A 1 198 ? -32.263 -11.682 55.406 1.00 84.81 198 VAL A O 1
ATOM 1545 N N . LEU A 1 199 ? -32.438 -11.710 53.166 1.00 82.50 199 LEU A N 1
ATOM 1546 C CA . LEU A 1 199 ? -33.525 -12.687 53.111 1.00 82.50 199 LEU A CA 1
ATOM 1547 C C . LEU A 1 199 ? -33.109 -14.030 53.726 1.00 82.50 199 LEU A C 1
ATOM 1549 O O . LEU A 1 199 ? -33.823 -14.545 54.577 1.00 82.50 199 LEU A O 1
ATOM 1553 N N . ASN A 1 200 ? -31.928 -14.544 53.378 1.00 82.69 200 ASN A N 1
ATOM 1554 C CA . ASN A 1 200 ? -31.408 -15.804 53.920 1.00 82.69 200 ASN A CA 1
ATOM 1555 C C . ASN A 1 200 ? -31.099 -15.731 55.423 1.00 82.69 200 ASN A C 1
ATOM 1557 O O . ASN A 1 200 ? -31.217 -16.731 56.125 1.00 82.69 200 ASN A O 1
ATOM 1561 N N . ASN A 1 201 ? -30.728 -14.551 55.928 1.00 84.88 201 ASN A N 1
ATOM 1562 C CA . ASN A 1 201 ? -30.389 -14.346 57.338 1.00 84.88 201 ASN A CA 1
ATOM 1563 C C . ASN A 1 201 ? -31.590 -13.945 58.213 1.00 84.88 201 ASN A C 1
ATOM 1565 O O . ASN A 1 201 ? -31.430 -13.761 59.420 1.00 84.88 201 ASN A O 1
ATOM 1569 N N . THR A 1 202 ? -32.787 -13.776 57.641 1.00 81.75 202 THR A N 1
ATOM 1570 C CA . THR A 1 202 ? -33.989 -13.377 58.388 1.00 81.75 202 THR A CA 1
ATOM 1571 C C . THR A 1 202 ? -34.969 -14.540 58.494 1.00 81.75 202 THR A C 1
ATOM 1573 O O . THR A 1 202 ? -35.445 -15.065 57.498 1.00 81.75 202 THR A O 1
ATOM 1576 N N . SER A 1 203 ? -35.294 -14.945 59.724 1.00 80.44 203 SER A N 1
ATOM 1577 C CA . SER A 1 203 ? -36.234 -16.044 60.001 1.00 80.44 203 SER A CA 1
ATOM 1578 C C . SER A 1 203 ? -37.613 -15.571 60.475 1.00 80.44 203 SER A C 1
ATOM 1580 O O . SER A 1 203 ? -38.534 -16.373 60.608 1.00 80.44 203 SER A O 1
ATOM 1582 N N . PHE A 1 204 ? -37.782 -14.272 60.733 1.00 77.12 204 PHE A N 1
ATOM 1583 C CA . PHE A 1 204 ? -39.028 -13.692 61.231 1.00 77.12 204 PHE A CA 1
ATOM 1584 C C . PHE A 1 204 ? -39.278 -12.288 60.677 1.00 77.12 204 PHE A C 1
ATOM 1586 O O . PHE A 1 204 ? -38.364 -11.530 60.349 1.00 77.12 204 PHE A O 1
ATOM 1593 N N . CYS A 1 205 ? -40.557 -11.910 60.600 1.00 77.81 205 CYS A N 1
ATOM 1594 C CA . CYS A 1 205 ? -40.955 -10.568 60.189 1.00 77.81 205 CYS A CA 1
ATOM 1595 C C . CYS A 1 205 ? -40.607 -9.531 61.263 1.00 77.81 205 CYS A C 1
ATOM 1597 O O . CYS A 1 205 ? -40.808 -9.761 62.454 1.00 77.81 205 CYS A O 1
ATOM 1599 N N . ARG A 1 206 ? -40.194 -8.329 60.834 1.00 75.94 206 ARG A N 1
ATOM 1600 C CA . ARG A 1 206 ? -39.964 -7.181 61.730 1.00 75.94 206 ARG A CA 1
ATOM 1601 C C . ARG A 1 206 ? -41.219 -6.763 62.509 1.00 75.94 206 ARG A C 1
ATOM 1603 O O . ARG A 1 206 ? -41.096 -6.128 63.549 1.00 75.94 206 ARG A O 1
ATOM 1610 N N . ILE A 1 207 ? -42.420 -7.084 62.015 1.00 80.50 207 ILE A N 1
ATOM 1611 C CA . ILE A 1 207 ? -43.682 -6.830 62.720 1.00 80.50 207 ILE A CA 1
ATOM 1612 C C . ILE A 1 207 ? -43.992 -8.053 63.600 1.00 80.50 207 ILE A C 1
ATOM 1614 O O . ILE A 1 207 ? -44.368 -9.090 63.051 1.00 80.50 207 ILE A O 1
ATOM 1618 N N . PRO A 1 208 ? -43.933 -7.946 64.942 1.00 74.62 208 PRO A N 1
ATOM 1619 C CA . PRO A 1 208 ? -44.085 -9.099 65.839 1.00 74.62 208 PRO A CA 1
ATOM 1620 C C . PRO A 1 208 ? -45.445 -9.797 65.710 1.00 74.62 208 PRO A C 1
ATOM 1622 O O . PRO A 1 208 ? -45.565 -10.997 65.916 1.00 74.62 208 PRO A O 1
ATOM 1625 N N . LYS A 1 209 ? -46.483 -9.043 65.327 1.00 79.62 209 LYS A N 1
ATOM 1626 C CA . LYS A 1 209 ? -47.854 -9.541 65.129 1.00 79.62 209 LYS A CA 1
ATOM 1627 C C . LYS A 1 209 ? -48.122 -10.080 63.718 1.00 79.62 209 LYS A C 1
ATOM 1629 O O . LYS A 1 209 ? -49.277 -10.311 63.379 1.00 79.62 209 LYS A O 1
ATOM 1634 N N . CYS A 1 210 ? -47.102 -10.206 62.865 1.00 77.75 210 CYS A N 1
ATOM 1635 C CA . CYS A 1 210 ? -47.294 -10.635 61.479 1.00 77.75 210 CYS A CA 1
ATOM 1636 C C . CYS A 1 210 ? -47.879 -12.050 61.389 1.00 77.75 210 CYS A C 1
ATOM 1638 O O . CYS A 1 210 ? -48.679 -12.282 60.488 1.00 77.75 210 CYS A O 1
ATOM 1640 N N . GLY A 1 211 ? -47.517 -12.949 62.318 1.00 69.38 211 GLY A N 1
ATOM 1641 C CA . GLY A 1 211 ? -48.126 -14.271 62.555 1.00 69.38 211 GLY A CA 1
ATOM 1642 C C . GLY A 1 211 ? -48.093 -15.283 61.399 1.00 69.38 211 GLY A C 1
ATOM 1643 O O . GLY A 1 211 ? -48.307 -16.465 61.631 1.00 69.38 211 GLY A O 1
ATOM 1644 N N . GLY A 1 212 ? -47.846 -14.835 60.169 1.00 66.25 212 GLY A N 1
ATOM 1645 C CA . GLY A 1 212 ? -47.786 -15.654 58.969 1.00 66.25 212 GLY A CA 1
ATOM 1646 C C . GLY A 1 212 ? -46.406 -16.253 58.736 1.00 66.25 212 GLY A C 1
ATOM 1647 O O . GLY A 1 212 ? -45.390 -15.710 59.176 1.00 66.25 212 GLY A O 1
ATOM 1648 N N . GLU A 1 213 ? -46.399 -17.358 57.998 1.00 64.75 213 GLU A N 1
ATOM 1649 C CA . GLU A 1 213 ? -45.204 -17.999 57.458 1.00 64.75 213 GLU A CA 1
ATOM 1650 C C . GLU A 1 213 ? -44.369 -16.969 56.673 1.00 64.75 213 GLU A C 1
ATOM 1652 O O . GLU A 1 213 ? -44.918 -16.143 55.933 1.00 64.75 213 GLU A O 1
ATOM 1657 N N . PHE A 1 214 ? -43.049 -16.949 56.887 1.00 63.53 214 PHE A N 1
ATOM 1658 C CA . PHE A 1 214 ? -42.159 -15.910 56.360 1.00 63.53 214 PHE A CA 1
ATOM 1659 C C . PHE A 1 214 ? -41.903 -16.110 54.860 1.00 63.53 214 PHE A C 1
ATOM 1661 O O . PHE A 1 214 ? -40.835 -16.533 54.434 1.00 63.53 214 PHE A O 1
ATOM 1668 N N . TRP A 1 215 ? -42.906 -15.791 54.044 1.00 67.00 215 TRP A N 1
ATOM 1669 C CA . TRP A 1 215 ? -42.762 -15.669 52.600 1.00 67.00 215 TRP A CA 1
ATOM 1670 C C . TRP A 1 215 ? -42.354 -14.236 52.273 1.00 67.00 215 TRP A C 1
ATOM 1672 O O . TRP A 1 215 ? -43.082 -13.271 52.546 1.00 67.00 215 TRP A O 1
ATOM 1682 N N . CYS A 1 216 ? -41.158 -14.100 51.712 1.00 67.62 216 CYS A N 1
ATOM 1683 C CA . CYS A 1 216 ? -40.590 -12.827 51.313 1.00 67.62 216 CYS A CA 1
ATOM 1684 C C . CYS A 1 216 ? -40.496 -12.717 49.795 1.00 67.62 216 CYS A C 1
ATOM 1686 O O . CYS A 1 216 ? -40.089 -13.652 49.114 1.00 67.62 216 CYS A O 1
ATOM 1688 N N . ALA A 1 217 ? -40.847 -11.543 49.272 1.00 71.19 217 ALA A N 1
ATOM 1689 C CA . ALA A 1 217 ? -40.646 -11.186 47.875 1.00 71.19 217 ALA A CA 1
ATOM 1690 C C . ALA A 1 217 ? -39.721 -9.968 47.786 1.00 71.19 217 ALA A C 1
ATOM 1692 O O . ALA A 1 217 ? -39.806 -9.053 48.613 1.00 71.19 217 ALA A O 1
ATOM 1693 N N . ILE A 1 218 ? -38.854 -9.955 46.775 1.00 72.69 218 ILE A N 1
ATOM 1694 C CA . ILE A 1 218 ? -38.014 -8.803 46.449 1.00 72.69 218 ILE A CA 1
ATOM 1695 C C . ILE A 1 218 ? -38.831 -7.874 45.552 1.00 72.69 218 ILE A C 1
ATOM 1697 O O . ILE A 1 218 ? -39.304 -8.274 44.489 1.00 72.69 218 ILE A O 1
ATOM 1701 N N . ASP A 1 219 ? -39.021 -6.631 45.986 1.00 70.06 219 ASP A N 1
ATOM 1702 C CA . ASP A 1 219 ? -39.599 -5.589 45.140 1.00 70.06 219 ASP A CA 1
ATOM 1703 C C . ASP A 1 219 ? -38.622 -5.258 44.002 1.00 70.06 219 ASP A C 1
ATOM 1705 O O . ASP A 1 219 ? -37.521 -4.777 44.259 1.00 70.06 219 ASP A O 1
ATOM 1709 N N . ALA A 1 220 ? -39.008 -5.509 42.749 1.00 69.12 220 ALA A N 1
ATOM 1710 C CA . ALA A 1 220 ? -38.131 -5.328 41.590 1.00 69.12 220 ALA A CA 1
ATOM 1711 C C . ALA A 1 220 ? -37.711 -3.865 41.342 1.00 69.12 220 ALA A C 1
ATOM 1713 O O . ALA A 1 220 ? -36.725 -3.629 40.647 1.00 69.12 220 ALA A O 1
ATOM 1714 N N . LYS A 1 221 ? -38.447 -2.881 41.880 1.00 71.12 221 LYS A N 1
ATOM 1715 C CA . LYS A 1 221 ? -38.133 -1.454 41.704 1.00 71.12 221 LYS A CA 1
ATOM 1716 C C . LYS A 1 221 ? -37.260 -0.917 42.827 1.00 71.12 221 LYS A C 1
ATOM 1718 O O . LYS A 1 221 ? -36.346 -0.138 42.577 1.00 71.12 221 LYS A O 1
ATOM 1723 N N . GLU A 1 222 ? -37.565 -1.311 44.059 1.00 73.19 222 GLU A N 1
ATOM 1724 C CA . GLU A 1 222 ? -36.902 -0.769 45.250 1.00 73.19 222 GLU A CA 1
ATOM 1725 C C . GLU A 1 222 ? -35.790 -1.689 45.784 1.00 73.19 222 GLU A C 1
ATOM 1727 O O . GLU A 1 222 ? -35.014 -1.264 46.635 1.00 73.19 222 GLU A O 1
ATOM 1732 N N . CYS A 1 223 ? -35.700 -2.937 45.306 1.00 70.25 223 CYS A N 1
ATOM 1733 C CA . CYS A 1 223 ? -34.846 -3.989 45.867 1.00 70.25 223 CYS A CA 1
ATOM 1734 C C . CYS A 1 223 ? -35.045 -4.135 47.389 1.00 70.25 223 CYS A C 1
ATOM 1736 O O . CYS A 1 223 ? -34.098 -4.258 48.159 1.00 70.25 223 CYS A O 1
ATOM 1738 N N . ILE A 1 224 ? -36.296 -4.096 47.855 1.00 71.00 224 ILE A N 1
ATOM 1739 C CA . ILE A 1 224 ? -36.623 -4.254 49.278 1.00 71.00 224 ILE A CA 1
ATOM 1740 C C . ILE A 1 224 ? -37.276 -5.613 49.489 1.00 71.00 224 ILE A C 1
ATOM 1742 O O . ILE A 1 224 ? -38.249 -5.956 48.816 1.00 71.00 224 ILE A O 1
ATOM 1746 N N . VAL A 1 225 ? -36.766 -6.362 50.467 1.00 72.25 225 V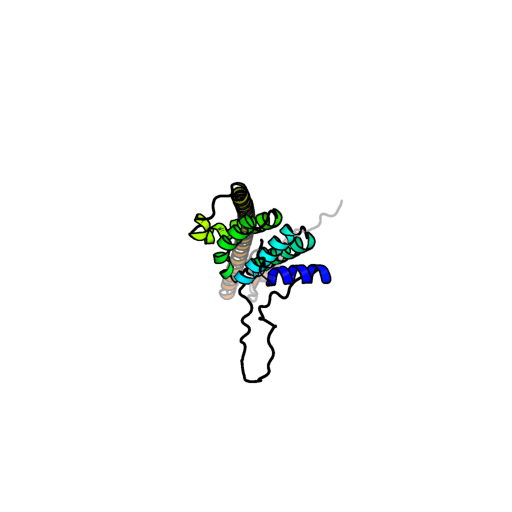AL A N 1
ATOM 1747 C CA . VAL A 1 225 ? -37.381 -7.604 50.937 1.00 72.25 225 VAL A CA 1
ATOM 1748 C C . VAL A 1 225 ? -38.637 -7.258 51.734 1.00 72.25 225 VAL A C 1
ATOM 1750 O O . VAL A 1 225 ? -38.574 -6.588 52.767 1.00 72.25 225 VAL A O 1
ATOM 1753 N N . ARG A 1 226 ? -39.804 -7.693 51.253 1.00 74.06 226 ARG A N 1
ATOM 1754 C CA . ARG A 1 226 ? -41.096 -7.459 51.913 1.00 74.06 226 ARG A CA 1
ATOM 1755 C C . ARG A 1 226 ? -41.727 -8.794 52.291 1.00 74.06 226 ARG A C 1
ATOM 1757 O O . ARG A 1 226 ? -41.796 -9.699 51.468 1.00 74.06 226 ARG A O 1
ATOM 1764 N N . CYS A 1 227 ? -42.226 -8.896 53.522 1.00 77.69 227 CYS A N 1
ATOM 1765 C CA . CYS A 1 227 ? -43.101 -9.997 53.929 1.00 77.69 227 CYS A CA 1
ATOM 1766 C C . CYS A 1 227 ? -44.466 -9.870 53.233 1.00 77.69 227 CYS A C 1
ATOM 1768 O O . CYS A 1 227 ? -44.981 -8.757 53.062 1.00 77.69 227 CYS A O 1
ATOM 1770 N N . ASP A 1 228 ? -45.070 -11.000 52.876 1.00 74.88 228 ASP A N 1
ATOM 1771 C CA . ASP A 1 228 ? -46.318 -11.062 52.115 1.00 74.88 228 ASP A CA 1
ATOM 1772 C C . ASP A 1 228 ? -47.496 -10.326 52.795 1.00 74.88 228 ASP A C 1
ATOM 1774 O O . ASP A 1 228 ? -48.266 -9.619 52.137 1.00 74.88 228 ASP A O 1
ATOM 1778 N N . CYS A 1 229 ? -47.568 -10.350 54.132 1.00 75.75 229 CYS A N 1
ATOM 1779 C CA . CYS A 1 229 ? -48.533 -9.556 54.907 1.00 75.75 229 CYS A CA 1
ATOM 1780 C C . CYS A 1 229 ? -48.385 -8.040 54.679 1.00 75.75 229 CYS A C 1
ATOM 1782 O O . CYS A 1 229 ? -49.379 -7.319 54.564 1.00 75.75 229 CYS A O 1
ATOM 1784 N N . VAL A 1 230 ? -47.149 -7.536 54.603 1.00 72.62 230 VAL A N 1
ATOM 1785 C CA . VAL A 1 230 ? -46.862 -6.106 54.387 1.00 72.62 230 VAL A CA 1
ATOM 1786 C C . VAL A 1 230 ? -47.108 -5.723 52.931 1.00 72.62 230 VAL A C 1
ATOM 1788 O O . VAL A 1 230 ? -47.652 -4.651 52.655 1.00 72.62 230 VAL A O 1
ATOM 1791 N N . ARG A 1 231 ? -46.754 -6.612 51.997 1.00 72.31 231 ARG A N 1
ATOM 1792 C CA . ARG A 1 231 ? -47.010 -6.434 50.566 1.00 72.31 231 ARG A CA 1
ATOM 1793 C C . ARG A 1 231 ? -48.505 -6.261 50.296 1.00 72.31 231 ARG A C 1
ATOM 1795 O O . ARG A 1 231 ? -48.880 -5.250 49.704 1.00 72.31 231 ARG A O 1
ATOM 1802 N N . ARG A 1 232 ? -49.352 -7.173 50.799 1.00 73.88 232 ARG A N 1
ATOM 1803 C CA . ARG A 1 232 ? -50.816 -7.128 50.604 1.00 73.88 232 ARG A CA 1
ATOM 1804 C C . ARG A 1 232 ? -51.434 -5.821 51.104 1.00 73.88 232 ARG A C 1
ATOM 1806 O O . ARG A 1 232 ? -52.232 -5.219 50.383 1.00 73.88 232 ARG A O 1
ATOM 1813 N N . ARG A 1 233 ? -51.005 -5.330 52.275 1.00 74.06 233 ARG A N 1
ATOM 1814 C CA . ARG A 1 233 ? -51.461 -4.040 52.828 1.00 74.06 233 ARG A CA 1
ATOM 1815 C C . ARG A 1 233 ? -51.086 -2.850 51.942 1.00 74.06 233 ARG A C 1
ATOM 1817 O O . ARG A 1 233 ? -51.916 -1.969 51.742 1.00 74.06 233 ARG A O 1
ATOM 1824 N N . LYS A 1 234 ? -49.872 -2.826 51.374 1.00 68.69 234 LYS A N 1
ATOM 1825 C CA . LYS A 1 234 ? -49.429 -1.727 50.494 1.00 68.69 234 LYS A CA 1
ATOM 1826 C C . LYS A 1 234 ? -50.230 -1.697 49.184 1.00 68.69 234 LYS A C 1
ATOM 1828 O O . LYS A 1 234 ? -50.645 -0.625 48.760 1.00 68.69 234 LYS A O 1
ATOM 1833 N N . THR A 1 235 ? -50.509 -2.858 48.582 1.00 72.12 235 THR A N 1
ATOM 1834 C CA . THR A 1 235 ? -51.369 -2.958 47.384 1.00 72.12 235 THR A CA 1
ATOM 1835 C C . THR A 1 235 ? -52.812 -2.527 47.648 1.00 72.12 235 THR A C 1
ATOM 1837 O O . THR A 1 235 ? -53.384 -1.821 46.825 1.00 72.12 235 THR A O 1
ATOM 1840 N N . GLN A 1 236 ? -53.391 -2.886 48.800 1.00 73.44 236 GLN A N 1
ATOM 1841 C CA . GLN A 1 236 ? -54.747 -2.455 49.169 1.00 73.44 236 GLN A CA 1
ATOM 1842 C C . GLN A 1 236 ? -54.826 -0.939 49.401 1.00 73.44 236 GLN A C 1
ATOM 1844 O O . GLN A 1 236 ? -55.759 -0.294 48.925 1.00 73.44 236 GLN A O 1
ATOM 1849 N N . ALA A 1 237 ? -53.818 -0.353 50.056 1.00 69.81 237 ALA A N 1
ATOM 1850 C CA . ALA A 1 237 ? -53.735 1.094 50.235 1.00 69.81 237 ALA A CA 1
ATOM 1851 C C . ALA A 1 237 ? -53.585 1.833 48.891 1.00 69.81 237 ALA A C 1
ATOM 1853 O O . ALA A 1 237 ? -54.290 2.809 48.649 1.00 69.81 237 ALA A O 1
ATOM 1854 N N . ALA A 1 238 ? -52.742 1.340 47.978 1.00 69.12 238 ALA A N 1
ATOM 1855 C CA . ALA A 1 238 ? -52.573 1.942 46.653 1.00 69.12 238 ALA A CA 1
ATOM 1856 C C . ALA A 1 238 ? -53.857 1.879 45.799 1.00 69.12 238 ALA A C 1
ATOM 1858 O O . ALA A 1 238 ? -54.193 2.852 45.127 1.00 69.12 238 ALA A O 1
ATOM 1859 N N . ALA A 1 239 ? -54.609 0.775 45.871 1.00 66.94 239 ALA A N 1
ATOM 1860 C CA . ALA A 1 239 ? -55.883 0.626 45.164 1.00 66.94 239 ALA A CA 1
ATOM 1861 C C . ALA A 1 239 ? -56.981 1.566 45.699 1.00 66.94 239 ALA A C 1
ATOM 1863 O O . ALA A 1 239 ? -57.813 2.033 44.928 1.00 66.94 239 ALA A O 1
ATOM 1864 N N . SER A 1 240 ? -56.968 1.899 46.996 1.00 63.28 240 SER A N 1
ATOM 1865 C CA . SER A 1 240 ? -57.940 2.839 47.582 1.00 63.28 240 SER A CA 1
ATOM 1866 C C . SER A 1 240 ? -57.746 4.306 47.165 1.00 63.28 240 SER A C 1
ATOM 1868 O O . SER A 1 240 ? -58.694 5.082 47.254 1.00 63.28 240 SER A O 1
ATOM 1870 N N . PHE A 1 241 ? -56.558 4.681 46.672 1.00 59.12 241 PHE A N 1
ATOM 1871 C CA . PHE A 1 241 ? -56.253 6.046 46.217 1.00 59.12 241 PHE A CA 1
ATOM 1872 C C . PHE A 1 241 ? -56.588 6.299 44.739 1.00 59.12 241 PHE A C 1
ATOM 1874 O O . PHE A 1 241 ? -56.777 7.447 44.349 1.00 59.12 241 PHE A O 1
ATOM 1881 N N . TYR A 1 242 ? -56.725 5.252 43.922 1.00 51.47 242 TYR A N 1
ATOM 1882 C CA . TYR A 1 242 ? -57.202 5.348 42.538 1.00 51.47 242 TYR A CA 1
ATOM 1883 C C . TYR A 1 242 ? -58.725 5.138 42.485 1.00 51.47 242 TYR A C 1
ATOM 1885 O O . TYR A 1 242 ? -59.221 4.153 41.942 1.00 51.47 242 TYR A O 1
ATOM 1893 N N . ARG A 1 243 ? -59.500 6.064 43.063 1.00 51.03 243 ARG A N 1
ATOM 1894 C CA . ARG A 1 243 ? -60.914 6.213 42.679 1.00 51.03 243 ARG A CA 1
ATOM 1895 C C . ARG A 1 243 ? -60.973 7.181 41.496 1.00 51.03 243 ARG A C 1
ATOM 1897 O O . ARG A 1 243 ? -60.583 8.332 41.678 1.00 51.03 243 ARG A O 1
ATOM 1904 N N . PRO A 1 244 ? -61.430 6.761 40.303 1.00 49.31 244 PRO A N 1
ATOM 1905 C CA . PRO A 1 244 ? -61.644 7.696 39.210 1.00 49.31 244 PRO A CA 1
ATOM 1906 C C . PRO A 1 244 ? -62.747 8.673 39.624 1.00 49.31 244 PRO A C 1
ATOM 1908 O O . PRO A 1 244 ? -63.860 8.262 39.955 1.00 49.31 244 PRO A O 1
ATOM 1911 N N . SER A 1 245 ? -62.417 9.962 39.648 1.00 55.72 245 SER A N 1
ATOM 1912 C CA . SER A 1 245 ? -63.388 11.046 39.756 1.00 55.72 245 SER A CA 1
ATOM 1913 C C . SER A 1 245 ? -64.337 10.924 38.565 1.00 55.72 245 SER A C 1
ATOM 1915 O O . SER A 1 245 ? -63.933 11.161 37.428 1.00 55.72 245 SER A O 1
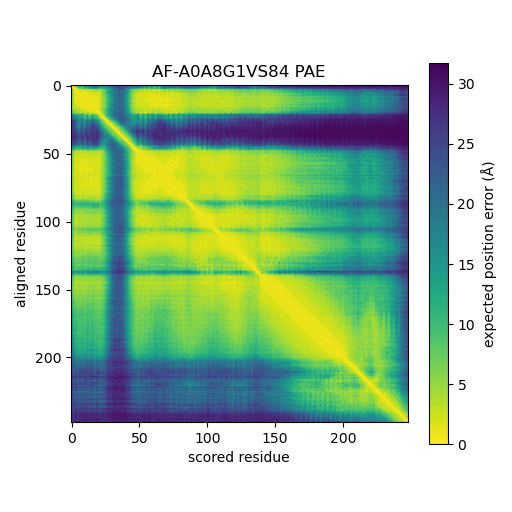ATOM 1917 N N . GLY A 1 246 ? -65.561 10.453 38.806 1.00 53.53 246 GLY A N 1
ATOM 1918 C CA . GLY A 1 246 ? -66.574 10.331 37.760 1.00 53.53 246 GLY A CA 1
ATOM 1919 C C . GLY A 1 246 ? -66.907 11.702 37.155 1.00 53.53 246 GLY A C 1
ATOM 1920 O O . GLY A 1 246 ? -66.842 12.700 37.879 1.00 53.53 246 GLY A O 1
ATOM 1921 N N . PRO A 1 247 ? -67.230 11.768 35.851 1.00 60.03 247 PRO A N 1
ATOM 1922 C CA . PRO A 1 247 ? -67.605 13.018 35.204 1.00 60.03 247 PRO A CA 1
ATOM 1923 C C . PRO A 1 247 ? -68.941 13.520 35.768 1.00 60.03 247 PRO A C 1
ATOM 1925 O O . PRO A 1 247 ? -69.857 12.725 35.989 1.00 60.03 247 PRO A O 1
ATOM 1928 N N . ALA A 1 248 ? -68.995 14.828 36.029 1.00 59.44 248 ALA A N 1
ATOM 1929 C CA . ALA A 1 248 ? -70.192 15.565 36.427 1.00 59.44 248 ALA A CA 1
ATOM 1930 C C . ALA A 1 248 ? -71.059 15.918 35.212 1.00 59.44 248 ALA A C 1
ATOM 1932 O O . ALA A 1 248 ? -70.472 16.140 34.127 1.00 59.44 248 ALA A O 1
#

pLDDT: mean 82.17, std 16.19, range [36.91, 98.44]

Foldseek 3Di:
DDPQDPLLVVQVVCCVVPVGGDCSQDDDDPDDDDDDDDDDPPPSPPDDLLVLLQSLLSNLLVCQVVVVVSSVVNSLVVNLVSLVVCPPPCVNVLSLLVSQLSCVVRHPPVSSLLSSLLVCLVCVVVPVPPPSNVPPDDPVVSVVSNVVSVVVVVVVVVVVVVVVVVVVVVVVVVVVVVVVVVVVVVVVVVLLVVLVVVLVVDQDDPPPPLPDGADWDQDPPPRHTDGPSRVVVVVVVVVVVPDPPDDD

Nearest PDB structures (foldseek):
  8rsv-assembly1_A  TM=3.211E-01  e=8.804E+00  Bacillus phage phi3T

Sequence (248 aa):
MDNFQPGAVKALVEYLYTGGYGSLSTSDNAVGVSQTPSDLESSSSSPDTATLLLDHMRVNAIGDYYQVDGLMTAANQKIKHLHESSKADKSWVASLPTAIWLAISCTANEGLLDILAEVTAKELASIIHLEDFISIEPIYEFAGKVLHGCWERIQGLLNENDQLKSDLSSKDFERRMAEREHERVQSHYRRMEQCLTVLNNTSFCRIPKCGGEFWCAIDAKECIVRCDCVRRRKTQAAASFYRPSGPA

Secondary structure (DSSP, 8-state):
-----HHHHHHHHHHHHHS-------------------------PPPPHHHHHHHHHHHHHHHHHTT-HHHHHHHHHHHHHHHHHTTS--GGGGGHHHHHHHHHHH---HHHHHHHHHHHHHHHHHHTT-HHHHTS---HHHHHHHHHHHHHHHHHHHHHHHHHHHHHHHHHHHHHHHHHHHHHHHHHHHHHHHHHHHHHH--S-SSTT--S---EEE-TTT--EEEHHHHHHHHHHHHHH-------

Radius of gyration: 41.08 Å; Cα contacts (8 Å, |Δi|>4): 167; chains: 1; bounding box: 97×56×100 Å